Protein 6E5I (pdb70)

Solvent-accessible surface area: 2553 Å² total

B-factor: mean 1.11, std 0.93, range [0.14, 4.57]

Foldseek 3Di:
DVVQVVVCVVAQHWDDPVDTHHHD

Structure (mmCIF, N/CA/C/O backbone):
data_6E5I
#
_entry.id   6E5I
#
loop_
_atom_site.group_PDB
_atom_site.id
_atom_site.type_symbol
_atom_site.label_atom_id
_atom_site.label_alt_id
_atom_site.label_comp_id
_atom_site.label_asym_id
_atom_site.label_entity_id
_atom_site.label_seq_id
_atom_site.pdbx_PDB_ins_code
_atom_site.Cartn_x
_atom_site.Cartn_y
_atom_site.Cartn_z
_atom_site.occupancy
_atom_site.B_iso_or_equiv
_atom_site.auth_seq_id
_atom_site.auth_comp_id
_atom_site.auth_asym_id
_atom_site.auth_atom_id
_atom_site.pdbx_PDB_model_num
ATOM 1 N N . ASN A 1 1 ? -9.527 7.195 -1.131 1.00 2.12 1 ASN A N 1
ATOM 2 C CA . ASN A 1 1 ? -8.790 5.915 -1.214 1.00 1.57 1 ASN A CA 1
ATOM 3 C C . ASN A 1 1 ? -7.338 6.164 -1.600 1.00 1.20 1 ASN A C 1
ATOM 4 O O . ASN A 1 1 ? -6.704 5.335 -2.254 1.00 1.22 1 ASN A O 1
ATOM 17 N N . ASP A 1 2 ? -6.811 7.314 -1.190 1.00 1.04 2 ASP A N 1
ATOM 18 C CA . ASP A 1 2 ? -5.446 7.696 -1.534 1.00 0.84 2 ASP A CA 1
ATOM 19 C C . ASP A 1 2 ? -4.453 7.218 -0.489 1.00 0.67 2 ASP A C 1
ATOM 20 O O . ASP A 1 2 ? -3.247 7.405 -0.647 1.00 0.56 2 ASP A O 1
ATOM 29 N N . LYS A 1 3 ? -4.951 6.596 0.575 1.00 0.72 3 LYS A N 1
ATOM 30 C CA . LYS A 1 3 ? -4.074 6.036 1.597 1.00 0.66 3 LYS A CA 1
ATOM 31 C C . LYS A 1 3 ? -3.172 4.986 0.965 1.00 0.52 3 LYS A C 1
ATOM 32 O O . LYS A 1 3 ? -2.045 4.774 1.400 1.00 0.43 3 LYS A O 1
ATOM 51 N N . CYS A 1 4 ? -3.682 4.351 -0.081 1.00 0.52 4 CYS A N 1
ATOM 52 C CA . CYS A 1 4 ? -2.903 3.417 -0.876 1.00 0.45 4 CYS A CA 1
ATOM 53 C C . CYS A 1 4 ? -1.664 4.105 -1.445 1.00 0.39 4 CYS A C 1
ATOM 54 O O . CYS A 1 4 ? -0.549 3.581 -1.365 1.00 0.35 4 CYS A O 1
ATOM 61 N N . LYS A 1 5 ? -1.866 5.301 -1.990 1.00 0.41 5 LYS A N 1
ATOM 62 C CA . LYS A 1 5 ? -0.777 6.078 -2.557 1.00 0.43 5 LYS A CA 1
ATOM 63 C C . LYS A 1 5 ? 0.166 6.525 -1.454 1.00 0.32 5 LYS A C 1
ATOM 64 O O . LYS A 1 5 ? 1.383 6.487 -1.611 1.00 0.31 5 LYS A O 1
ATOM 83 N N . GLU A 1 6 ? -0.412 6.933 -0.329 1.00 0.29 6 GLU A N 1
ATOM 84 C CA . GLU A 1 6 ? 0.361 7.386 0.819 1.00 0.23 6 GLU A CA 1
ATOM 85 C C . GLU A 1 6 ? 1.287 6.280 1.312 1.00 0.15 6 GLU A C 1
ATOM 86 O O . GLU A 1 6 ? 2.461 6.515 1.596 1.00 0.14 6 GLU A O 1
ATOM 98 N N . LEU A 1 7 ? 0.749 5.072 1.392 1.00 0.15 7 LEU A N 1
ATOM 99 C CA . LEU A 1 7 ? 1.525 3.911 1.798 1.00 0.15 7 LEU A CA 1
ATOM 100 C C . LEU A 1 7 ? 2.603 3.605 0.768 1.00 0.14 7 LEU A C 1
ATOM 101 O O . LEU A 1 7 ? 3.744 3.309 1.121 1.00 0.19 7 LEU A O 1
ATOM 117 N N . LYS A 1 8 ? 2.238 3.690 -0.506 1.00 0.17 8 LYS A N 1
ATOM 118 C CA . LYS A 1 8 ? 3.177 3.425 -1.586 1.00 0.23 8 LYS A CA 1
ATOM 119 C C . LYS A 1 8 ? 4.316 4.443 -1.576 1.00 0.31 8 LYS A C 1
ATOM 120 O O . LYS A 1 8 ? 5.439 4.138 -1.963 1.00 0.45 8 LYS A O 1
ATOM 139 N N . LYS A 1 9 ? 4.020 5.658 -1.138 1.00 0.28 9 LYS A N 1
ATOM 140 C CA . LYS A 1 9 ? 5.043 6.685 -1.007 1.00 0.39 9 LYS A CA 1
ATOM 141 C C . LYS A 1 9 ? 5.912 6.417 0.215 1.00 0.36 9 LYS A C 1
ATOM 142 O O . LYS A 1 9 ? 7.138 6.502 0.149 1.00 0.47 9 LYS A O 1
ATOM 161 N N . ARG A 1 10 ? 5.266 6.075 1.323 1.00 0.28 10 ARG A N 1
ATOM 162 C CA . ARG A 1 10 ? 5.958 5.808 2.577 1.00 0.35 10 ARG A CA 1
ATOM 163 C C . ARG A 1 10 ? 6.896 4.609 2.450 1.00 0.40 10 ARG A C 1
ATOM 164 O O . ARG A 1 10 ? 8.082 4.697 2.773 1.00 0.58 10 ARG A O 1
ATOM 185 N N . TYR A 1 11 ? 6.362 3.498 1.963 1.00 0.28 11 TYR A N 1
ATOM 186 C CA . TYR A 1 11 ? 7.116 2.254 1.892 1.00 0.32 11 TYR A CA 1
ATOM 187 C C . TYR A 1 11 ? 7.940 2.171 0.614 1.00 0.38 11 TYR A C 1
ATOM 188 O O . TYR A 1 11 ? 8.727 1.241 0.429 1.00 0.41 11 TYR A O 1
ATOM 223 N N . CYS A 1 13 ? 9.061 -0.490 -1.849 1.00 0.41 13 CYS A N 1
ATOM 224 C CA . CYS A 1 13 ? 8.470 -1.757 -1.453 1.00 0.39 13 CYS A CA 1
ATOM 225 C C . CYS A 1 13 ? 7.047 -1.851 -1.987 1.00 0.54 13 CYS A C 1
ATOM 226 O O . CYS A 1 13 ? 6.307 -0.865 -1.978 1.00 0.67 13 CYS A O 1
ATOM 233 N N . GLU A 1 14 ? 6.662 -3.034 -2.439 1.00 0.65 14 GLU A N 1
ATOM 234 C CA . GLU A 1 14 ? 5.399 -3.193 -3.148 1.00 0.84 14 GLU A CA 1
ATOM 235 C C . GLU A 1 14 ? 4.230 -3.299 -2.187 1.00 0.61 14 GLU A C 1
ATOM 236 O O . GLU A 1 14 ? 4.021 -4.327 -1.545 1.00 0.62 14 GLU A O 1
ATOM 248 N N . VAL A 1 15 ? 3.474 -2.222 -2.092 1.00 0.53 15 VAL A N 1
ATOM 249 C CA . VAL A 1 15 ? 2.268 -2.206 -1.287 1.00 0.37 15 VAL A CA 1
ATOM 250 C C . VAL A 1 15 ? 1.085 -2.666 -2.126 1.00 0.32 15 VAL A C 1
ATOM 251 O O . VAL A 1 15 ? 0.678 -1.984 -3.070 1.00 0.37 15 VAL A O 1
ATOM 264 N N . ARG A 1 16 ? 0.558 -3.832 -1.798 1.00 0.32 16 ARG A N 1
ATOM 265 C CA . ARG A 1 16 ? -0.590 -4.373 -2.500 1.00 0.33 16 ARG A CA 1
ATOM 266 C C . ARG A 1 16 ? -1.878 -3.902 -1.849 1.00 0.28 16 ARG A C 1
ATOM 267 O O . ARG A 1 16 ? -2.248 -4.363 -0.768 1.00 0.40 16 ARG A O 1
ATOM 288 N N . CYS A 1 17 ? -2.541 -2.973 -2.505 1.00 0.37 17 CYS A N 1
ATOM 289 C CA . CYS A 1 17 ? -3.814 -2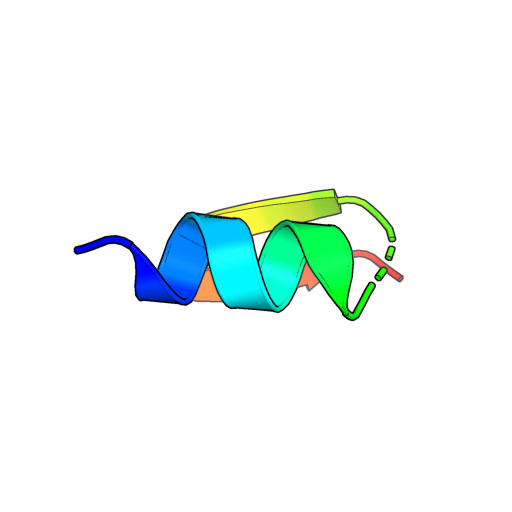.474 -2.03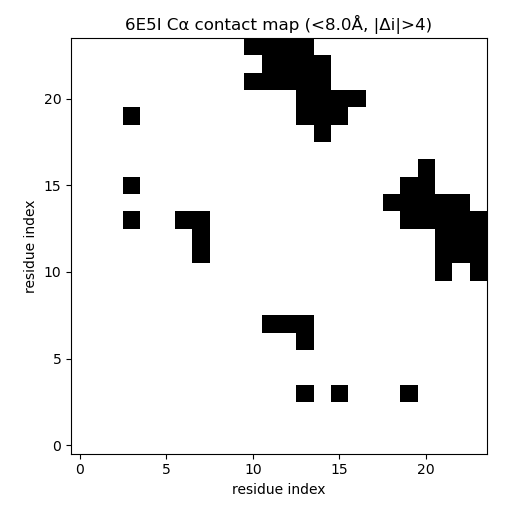8 1.00 0.41 17 CYS A CA 1
ATOM 290 C C . CYS A 1 17 ? -4.934 -3.342 -2.586 1.00 0.44 17 CYS A C 1
ATOM 291 O O . CYS A 1 17 ? -5.407 -3.137 -3.705 1.00 0.57 17 CYS A O 1
ATOM 298 N N . ASP A 1 18 ? -5.334 -4.325 -1.801 1.00 0.40 18 ASP A N 1
ATOM 299 C CA . ASP A 1 18 ? -6.371 -5.259 -2.205 1.00 0.49 18 ASP A CA 1
ATOM 300 C C . ASP A 1 18 ? -7.625 -4.999 -1.382 1.00 0.47 18 ASP A C 1
ATOM 301 O O . ASP A 1 18 ? -7.783 -5.540 -0.285 1.00 0.46 18 ASP A O 1
ATOM 324 N N . PRO A 1 20 ? -9.710 -3.454 1.300 1.00 0.43 20 PRO A N 1
ATOM 325 C CA . PRO A 1 20 ? -9.325 -2.884 2.587 1.00 0.43 20 PRO A CA 1
ATOM 326 C C . PRO A 1 20 ? -8.002 -3.451 3.104 1.00 0.40 20 PRO A C 1
ATOM 327 O O . PRO A 1 20 ? -7.571 -3.138 4.217 1.00 0.44 20 PRO A O 1
ATOM 338 N N . ARG A 1 21 ? -7.365 -4.298 2.302 1.00 0.37 21 ARG A N 1
ATOM 339 C CA . ARG A 1 21 ? -6.107 -4.909 2.694 1.00 0.38 21 ARG A CA 1
ATOM 340 C C . ARG A 1 21 ? -4.939 -4.184 2.053 1.00 0.29 21 ARG A C 1
ATOM 341 O O . ARG A 1 21 ? -5.003 -3.785 0.891 1.00 0.32 21 ARG A O 1
ATOM 362 N N . TYR A 1 22 ? -3.881 -4.010 2.818 1.00 0.26 22 TYR A N 1
ATOM 363 C CA . TYR A 1 22 ? -2.668 -3.392 2.320 1.00 0.28 22 TYR A CA 1
ATOM 364 C C . TYR A 1 22 ? -1.479 -4.266 2.664 1.00 0.33 22 TYR A C 1
ATOM 365 O O . TYR A 1 22 ? -0.877 -4.137 3.733 1.00 0.57 22 TYR A O 1
ATOM 383 N N . GLU A 1 23 ? -1.155 -5.164 1.753 1.00 0.26 23 GLU A N 1
ATOM 384 C CA . GLU A 1 23 ? -0.102 -6.139 1.979 1.00 0.34 23 GLU A CA 1
ATOM 385 C C . GLU A 1 23 ? 1.233 -5.565 1.540 1.00 0.33 23 GLU A C 1
ATOM 386 O O . GLU A 1 23 ? 1.485 -5.390 0.348 1.00 0.57 23 GLU A O 1
ATOM 398 N N . VAL A 1 24 ? 2.079 -5.263 2.502 1.00 0.43 24 VAL A N 1
ATOM 399 C CA . VAL A 1 24 ? 3.333 -4.599 2.218 1.00 0.43 24 VAL A CA 1
ATOM 400 C C . VAL A 1 24 ? 4.447 -5.607 1.978 1.00 0.61 24 VAL A C 1
ATOM 401 O O . VAL A 1 24 ? 4.872 -6.316 2.890 1.00 0.86 24 VAL A O 1
ATOM 414 N N . HIS A 1 25 ? 4.900 -5.673 0.742 1.00 0.59 25 HIS A N 1
ATOM 415 C CA . HIS A 1 25 ? 6.043 -6.492 0.386 1.00 0.85 25 HIS A CA 1
ATOM 416 C C . HIS A 1 25 ? 7.291 -5.627 0.458 1.00 0.90 25 HIS A C 1
ATOM 417 O O . HIS A 1 25 ? 7.621 -4.913 -0.492 1.00 0.93 25 HIS A O 1
ATOM 432 N N . CYS A 1 26 ? 7.961 -5.668 1.595 1.00 1.00 26 CYS A N 1
ATOM 433 C CA . CYS A 1 26 ? 9.109 -4.816 1.831 1.00 1.11 26 CYS A CA 1
ATOM 434 C C . CYS A 1 26 ? 10.240 -5.618 2.456 1.00 1.64 26 CYS A C 1
ATOM 435 O O . CYS A 1 26 ? 10.341 -5.735 3.676 1.00 2.20 26 CYS A O 1
ATOM 445 N N . ASN A 1 1 ? -9.791 7.427 -1.175 1.00 2.12 1 ASN A N 2
ATOM 446 C CA . ASN A 1 1 ? -8.942 6.259 -0.837 1.00 1.57 1 ASN A CA 2
ATOM 447 C C . ASN A 1 1 ? -7.528 6.452 -1.371 1.00 1.20 1 ASN A C 2
ATOM 448 O O . ASN A 1 1 ? -7.124 5.811 -2.344 1.00 1.22 1 ASN A O 2
ATOM 461 N N . ASP A 1 2 ? -6.777 7.346 -0.744 1.00 1.04 2 ASP A N 2
ATOM 462 C CA . ASP A 1 2 ? -5.406 7.629 -1.161 1.00 0.84 2 ASP A CA 2
ATOM 463 C C . ASP A 1 2 ? -4.406 6.760 -0.408 1.00 0.67 2 ASP A C 2
ATOM 464 O O . ASP A 1 2 ? -3.198 6.977 -0.501 1.00 0.56 2 ASP A O 2
ATOM 473 N N . LYS A 1 3 ? -4.912 5.772 0.325 1.00 0.72 3 LYS A N 2
ATOM 474 C CA . LYS A 1 3 ? -4.068 4.948 1.186 1.00 0.66 3 LYS A CA 2
ATOM 475 C C . LYS A 1 3 ? -2.987 4.223 0.397 1.00 0.52 3 LYS A C 2
ATOM 476 O O . LYS A 1 3 ? -1.861 4.100 0.865 1.00 0.43 3 LYS A O 2
ATOM 495 N N . CYS A 1 4 ? -3.319 3.761 -0.799 1.00 0.52 4 CYS A N 2
ATOM 496 C CA . CYS A 1 4 ? -2.354 3.043 -1.621 1.00 0.45 4 CYS A CA 2
ATOM 497 C C . CYS A 1 4 ? -1.182 3.946 -1.959 1.00 0.39 4 CYS A C 2
ATOM 498 O O . CYS A 1 4 ? -0.028 3.521 -1.936 1.00 0.35 4 CYS A O 2
ATOM 505 N N . LYS A 1 5 ? -1.487 5.203 -2.243 1.00 0.41 5 LYS A N 2
ATOM 506 C CA . LYS A 1 5 ? -0.463 6.183 -2.562 1.00 0.43 5 LYS A CA 2
ATOM 507 C C . LYS A 1 5 ? 0.337 6.545 -1.320 1.00 0.32 5 LYS A C 2
ATOM 508 O O . LYS A 1 5 ? 1.562 6.628 -1.367 1.00 0.31 5 LYS A O 2
ATOM 527 N N . GLU A 1 6 ? -0.358 6.735 -0.205 1.00 0.29 6 GLU A N 2
ATOM 528 C CA . GLU A 1 6 ? 0.295 7.106 1.045 1.00 0.23 6 GLU A CA 2
ATOM 529 C C . GLU A 1 6 ? 1.260 6.011 1.489 1.00 0.15 6 GLU A C 2
ATOM 530 O O . GLU A 1 6 ? 2.387 6.289 1.908 1.00 0.14 6 GLU A O 2
ATOM 542 N N . LEU A 1 7 ? 0.813 4.772 1.373 1.00 0.15 7 LEU A N 2
ATOM 543 C CA . LEU A 1 7 ? 1.614 3.620 1.756 1.00 0.15 7 LEU A CA 2
ATOM 544 C C . LEU A 1 7 ? 2.766 3.407 0.783 1.00 0.14 7 LEU A C 2
ATOM 545 O O . LEU A 1 7 ? 3.905 3.187 1.197 1.00 0.19 7 LEU A O 2
ATOM 561 N N . LYS A 1 8 ? 2.474 3.492 -0.511 1.00 0.17 8 LYS A N 2
ATOM 562 C CA . LYS A 1 8 ? 3.489 3.282 -1.538 1.00 0.23 8 LYS A CA 2
ATOM 563 C C . LYS A 1 8 ? 4.562 4.365 -1.464 1.00 0.31 8 LYS A C 2
ATOM 564 O O . LYS A 1 8 ? 5.724 4.128 -1.793 1.00 0.45 8 LYS A O 2
ATOM 583 N N . LYS A 1 9 ? 4.168 5.554 -1.036 1.00 0.28 9 LYS A N 2
ATOM 584 C CA . LYS A 1 9 ? 5.120 6.632 -0.809 1.00 0.39 9 LYS A CA 2
ATOM 585 C C . LYS A 1 9 ? 5.936 6.369 0.448 1.00 0.36 9 LYS A C 2
ATOM 586 O O . LYS A 1 9 ? 7.161 6.494 0.441 1.00 0.47 9 LYS A O 2
ATOM 605 N N . ARG A 1 10 ? 5.248 5.994 1.519 1.00 0.28 10 ARG A N 2
ATOM 606 C CA . ARG A 1 10 ? 5.892 5.736 2.802 1.00 0.35 10 ARG A CA 2
ATOM 607 C C . ARG A 1 10 ? 6.930 4.624 2.696 1.00 0.40 10 ARG A C 2
ATOM 608 O O . ARG A 1 10 ? 8.047 4.756 3.196 1.00 0.58 10 ARG A O 2
ATOM 629 N N . TYR A 1 11 ? 6.564 3.538 2.036 1.00 0.28 11 TYR A N 2
ATOM 630 C CA . TYR A 1 11 ? 7.425 2.364 1.977 1.00 0.32 11 TYR A CA 2
ATOM 631 C C . TYR A 1 11 ? 8.352 2.395 0.770 1.00 0.38 11 TYR A C 2
ATOM 632 O O . TYR A 1 11 ? 9.135 1.470 0.562 1.00 0.41 11 TYR A O 2
ATOM 667 N N . CYS A 1 13 ? 9.491 -0.024 -1.805 1.00 0.41 13 CYS A N 2
ATOM 668 C CA . CYS A 1 13 ? 8.827 -1.300 -1.607 1.00 0.39 13 CYS A CA 2
ATOM 669 C C . CYS A 1 13 ? 7.398 -1.238 -2.132 1.00 0.54 13 CYS A C 2
ATOM 670 O O . CYS A 1 13 ? 6.792 -0.166 -2.184 1.00 0.67 13 CYS A O 2
ATOM 677 N N . GLU A 1 14 ? 6.861 -2.387 -2.510 1.00 0.65 14 GLU A N 2
ATOM 678 C CA . GLU A 1 14 ? 5.587 -2.434 -3.214 1.00 0.84 14 GLU A CA 2
ATOM 679 C C . GLU A 1 14 ? 4.432 -2.718 -2.271 1.00 0.61 14 GLU A C 2
ATOM 680 O O . GLU A 1 14 ? 4.420 -3.722 -1.562 1.00 0.62 14 GLU A O 2
ATOM 692 N N . VAL A 1 15 ? 3.459 -1.828 -2.277 1.00 0.53 15 VAL A N 2
ATOM 693 C CA . VAL A 1 15 ? 2.271 -1.992 -1.465 1.00 0.37 15 VAL A CA 2
ATOM 694 C C . VAL A 1 15 ? 1.106 -2.438 -2.338 1.00 0.32 15 VAL A C 2
ATOM 695 O O . VAL A 1 15 ? 0.799 -1.809 -3.354 1.00 0.37 15 VAL A O 2
ATOM 708 N N . ARG A 1 16 ? 0.477 -3.530 -1.948 1.00 0.32 16 ARG A N 2
ATOM 709 C CA . ARG A 1 16 ? -0.621 -4.094 -2.712 1.00 0.33 16 ARG A CA 2
ATOM 710 C C . ARG A 1 16 ? -1.941 -3.809 -2.016 1.00 0.28 16 ARG A C 2
ATOM 711 O O . ARG A 1 16 ? -2.034 -3.886 -0.792 1.00 0.40 16 ARG A O 2
ATOM 732 N N . CYS A 1 17 ? -2.950 -3.484 -2.796 1.00 0.37 17 CYS A N 2
ATOM 733 C CA . CYS A 1 17 ? -4.232 -3.089 -2.253 1.00 0.41 17 CYS A CA 2
ATOM 734 C C . CYS A 1 17 ? -5.314 -4.076 -2.651 1.00 0.44 17 CYS A C 2
ATOM 735 O O . CYS A 1 17 ? -5.581 -4.275 -3.837 1.00 0.57 17 CYS A O 2
ATOM 742 N N . ASP A 1 18 ? -5.932 -4.692 -1.664 1.00 0.40 18 ASP A N 2
ATOM 743 C CA . ASP A 1 18 ? -7.067 -5.561 -1.905 1.00 0.49 18 ASP A CA 2
ATOM 744 C C . ASP A 1 18 ? -8.241 -5.079 -1.070 1.00 0.47 18 ASP A C 2
ATOM 745 O O . ASP A 1 18 ? -8.426 -5.513 0.068 1.00 0.46 18 ASP A O 2
ATOM 768 N N . PRO A 1 20 ? -10.098 -3.319 1.551 1.00 0.43 20 PRO A N 2
ATOM 769 C CA . PRO A 1 20 ? -9.705 -2.771 2.847 1.00 0.43 20 PRO A CA 2
ATOM 770 C C . PRO A 1 20 ? -8.351 -3.292 3.331 1.00 0.40 20 PRO A C 2
ATOM 771 O O . PRO A 1 20 ? -7.794 -2.780 4.301 1.00 0.44 20 PRO A O 2
ATOM 782 N N . ARG A 1 21 ? -7.823 -4.304 2.654 1.00 0.37 21 ARG A N 2
ATOM 783 C CA . ARG A 1 21 ? -6.558 -4.903 3.060 1.00 0.38 21 ARG A CA 2
ATOM 784 C C . ARG A 1 21 ? -5.409 -4.366 2.230 1.00 0.29 21 ARG A C 2
ATOM 785 O O . ARG A 1 21 ? -5.564 -4.081 1.043 1.00 0.32 21 ARG A O 2
ATOM 806 N N . TYR A 1 22 ? -4.262 -4.227 2.870 1.00 0.26 22 TYR A N 2
ATOM 807 C CA . TYR A 1 22 ? -3.060 -3.760 2.206 1.00 0.28 22 TYR A CA 2
ATOM 808 C C . TYR A 1 22 ? -1.869 -4.624 2.595 1.00 0.33 22 TYR A C 2
ATOM 809 O O . TYR A 1 22 ? -1.688 -4.965 3.766 1.00 0.57 22 TYR A O 2
ATOM 827 N N . GLU A 1 23 ? -1.077 -4.986 1.604 1.00 0.26 23 GLU A N 2
ATOM 828 C CA . GLU A 1 23 ? 0.118 -5.778 1.827 1.00 0.34 23 GLU A CA 2
ATOM 829 C C . GLU A 1 23 ? 1.356 -4.943 1.574 1.00 0.33 23 GLU A C 2
ATOM 830 O O . GLU A 1 23 ? 1.413 -4.180 0.612 1.00 0.57 23 GLU A O 2
ATOM 842 N N . VAL A 1 24 ? 2.349 -5.099 2.421 1.00 0.43 24 VAL A N 2
ATOM 843 C CA . VAL A 1 24 ? 3.598 -4.395 2.249 1.00 0.43 24 VAL A CA 2
ATOM 844 C C . VAL A 1 24 ? 4.695 -5.368 1.850 1.00 0.61 24 VAL A C 2
ATOM 845 O O . VAL A 1 24 ? 5.255 -6.082 2.683 1.00 0.86 24 VAL A O 2
ATOM 858 N N . HIS A 1 25 ? 4.979 -5.404 0.562 1.00 0.59 25 HIS A N 2
ATOM 859 C CA . HIS A 1 25 ? 6.019 -6.260 0.031 1.00 0.85 25 HIS A CA 2
ATOM 860 C C . HIS A 1 25 ? 7.320 -5.482 -0.014 1.00 0.90 25 HIS A C 2
ATOM 861 O O . HIS A 1 25 ? 7.602 -4.760 -0.977 1.00 0.93 25 HIS A O 2
ATOM 876 N N . CYS A 1 26 ? 8.092 -5.609 1.049 1.00 1.00 26 CYS A N 2
ATOM 877 C CA . CYS A 1 26 ? 9.288 -4.815 1.225 1.00 1.11 26 CYS A CA 2
ATOM 878 C C . CYS A 1 26 ? 10.470 -5.707 1.582 1.00 1.64 26 CYS A C 2
ATOM 879 O O . CYS A 1 26 ? 10.785 -5.905 2.757 1.00 2.20 26 CYS A O 2
ATOM 889 N N . ASN A 1 1 ? -6.458 4.372 -5.929 1.00 2.12 1 ASN A N 3
ATOM 890 C CA . ASN A 1 1 ? -6.570 4.886 -4.543 1.00 1.57 1 ASN A CA 3
ATOM 891 C C . ASN A 1 1 ? -5.352 5.723 -4.181 1.00 1.20 1 ASN A C 3
ATOM 892 O O . ASN A 1 1 ? -4.211 5.291 -4.353 1.00 1.22 1 ASN A O 3
ATOM 905 N N . ASP A 1 2 ? -5.601 6.920 -3.669 1.00 1.04 2 ASP A N 3
ATOM 906 C CA . ASP A 1 2 ? -4.528 7.828 -3.278 1.00 0.84 2 ASP A CA 3
ATOM 907 C C . ASP A 1 2 ? -3.841 7.325 -2.013 1.00 0.67 2 ASP A C 3
ATOM 908 O O . ASP A 1 2 ? -2.651 7.567 -1.798 1.00 0.56 2 ASP A O 3
ATOM 917 N N . LYS A 1 3 ? -4.594 6.596 -1.195 1.00 0.72 3 LYS A N 3
ATOM 918 C CA . LYS A 1 3 ? -4.050 5.976 0.007 1.00 0.66 3 LYS A CA 3
ATOM 919 C C . LYS A 1 3 ? -2.971 4.970 -0.360 1.00 0.52 3 LYS A C 3
ATOM 920 O O . LYS A 1 3 ? -1.994 4.797 0.364 1.00 0.43 3 LYS A O 3
ATOM 939 N N . CYS A 1 4 ? -3.150 4.323 -1.504 1.00 0.52 4 CYS A N 3
ATOM 940 C CA . CYS A 1 4 ? -2.166 3.384 -2.010 1.00 0.45 4 CYS A CA 3
ATOM 941 C C . CYS A 1 4 ? -0.869 4.108 -2.337 1.00 0.39 4 CYS A C 3
ATOM 942 O O . CYS A 1 4 ? 0.221 3.566 -2.173 1.00 0.35 4 CYS A O 3
ATOM 949 N N . LYS A 1 5 ? -0.999 5.353 -2.777 1.00 0.41 5 LYS A N 3
ATOM 950 C CA . LYS A 1 5 ? 0.156 6.164 -3.115 1.00 0.43 5 LYS A CA 3
ATOM 951 C C . LYS A 1 5 ? 0.824 6.686 -1.850 1.00 0.32 5 LYS A C 3
ATOM 952 O O . LYS A 1 5 ? 2.045 6.822 -1.800 1.00 0.31 5 LYS A O 3
ATOM 971 N N . GLU A 1 6 ? 0.019 6.973 -0.831 1.00 0.29 6 GLU A N 3
ATOM 972 C CA . GLU A 1 6 ? 0.547 7.397 0.463 1.00 0.23 6 GLU A CA 3
ATOM 973 C C . GLU A 1 6 ? 1.330 6.264 1.113 1.00 0.15 6 GLU A C 3
ATOM 974 O O . GLU A 1 6 ? 2.422 6.468 1.647 1.00 0.14 6 GLU A O 3
ATOM 986 N N . LEU A 1 7 ? 0.761 5.069 1.065 1.00 0.15 7 LEU A N 3
ATOM 987 C CA . LEU A 1 7 ? 1.413 3.888 1.605 1.00 0.15 7 LEU A CA 3
ATOM 988 C C . LEU A 1 7 ? 2.658 3.546 0.798 1.00 0.14 7 LEU A C 3
ATOM 989 O O . LEU A 1 7 ? 3.691 3.181 1.360 1.00 0.19 7 LEU A O 3
ATOM 1005 N N . LYS A 1 8 ? 2.558 3.680 -0.519 1.00 0.17 8 LYS A N 3
ATOM 1006 C CA . LYS A 1 8 ? 3.706 3.495 -1.395 1.00 0.23 8 LYS A CA 3
ATOM 1007 C C . LYS A 1 8 ? 4.802 4.493 -1.038 1.00 0.31 8 LYS A C 3
ATOM 1008 O O . LYS A 1 8 ? 5.978 4.155 -1.027 1.00 0.45 8 LYS A O 3
ATOM 1027 N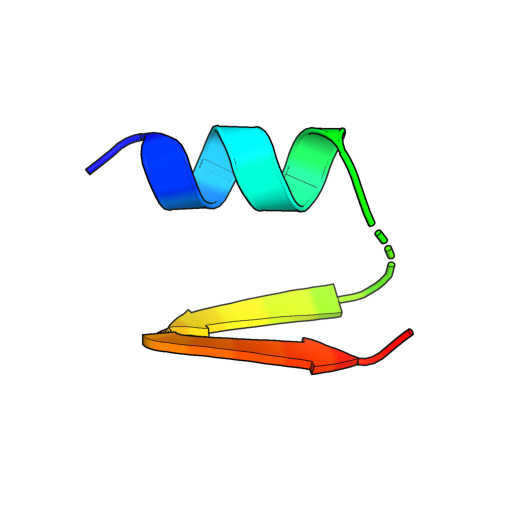 N . LYS A 1 9 ? 4.398 5.721 -0.733 1.00 0.28 9 LYS A N 3
ATOM 1028 C CA . LYS A 1 9 ? 5.329 6.760 -0.310 1.00 0.39 9 LYS A CA 3
ATOM 1029 C C . LYS A 1 9 ? 6.012 6.370 0.998 1.00 0.36 9 LYS A C 3
ATOM 1030 O O . LYS A 1 9 ? 7.227 6.499 1.142 1.00 0.47 9 LYS A O 3
ATOM 1049 N N . ARG A 1 10 ? 5.216 5.883 1.943 1.00 0.28 10 ARG A N 3
ATOM 1050 C CA . ARG A 1 10 ? 5.720 5.486 3.250 1.00 0.35 10 ARG A CA 3
ATOM 1051 C C . ARG A 1 10 ? 6.728 4.348 3.135 1.00 0.40 10 ARG A C 3
ATOM 1052 O O . ARG A 1 10 ? 7.824 4.417 3.691 1.00 0.58 10 ARG A O 3
ATOM 1073 N N . TYR A 1 11 ? 6.361 3.311 2.399 1.00 0.28 11 TYR A N 3
ATOM 1074 C CA . TYR A 1 11 ? 7.174 2.107 2.330 1.00 0.32 11 TYR A CA 3
ATOM 1075 C C . TYR A 1 11 ? 8.215 2.179 1.219 1.00 0.38 11 TYR A C 3
ATOM 1076 O O . TYR A 1 11 ? 8.973 1.228 1.006 1.00 0.41 11 TYR A O 3
ATOM 1111 N N . CYS A 1 13 ? 9.000 -0.070 -1.577 1.00 0.41 13 CYS A N 3
ATOM 1112 C CA . CYS A 1 13 ? 8.156 -1.251 -1.564 1.00 0.39 13 CYS A CA 3
ATOM 1113 C C . CYS A 1 13 ? 6.827 -0.983 -2.254 1.00 0.54 13 CYS A C 3
ATOM 1114 O O . CYS A 1 13 ? 6.307 0.133 -2.230 1.00 0.67 13 CYS A O 3
ATOM 1121 N N . GLU A 1 14 ? 6.292 -2.023 -2.864 1.00 0.65 14 GLU A N 3
ATOM 1122 C CA . GLU A 1 14 ? 5.012 -1.960 -3.533 1.00 0.84 14 GLU A CA 3
ATOM 1123 C C . GLU A 1 14 ? 3.927 -2.490 -2.613 1.00 0.61 14 GLU A C 3
ATOM 1124 O O . GLU A 1 14 ? 3.882 -3.682 -2.320 1.00 0.62 14 GLU A O 3
ATOM 1136 N N . VAL A 1 15 ? 3.068 -1.615 -2.140 1.00 0.53 15 VAL A N 3
ATOM 1137 C CA . VAL A 1 15 ? 1.978 -2.052 -1.296 1.00 0.37 15 VAL A CA 3
ATOM 1138 C C . VAL A 1 15 ? 0.854 -2.610 -2.157 1.00 0.32 15 VAL A C 3
ATOM 1139 O O . VAL A 1 15 ? 0.568 -2.092 -3.239 1.00 0.37 15 VAL A O 3
ATOM 1152 N N . ARG A 1 16 ? 0.259 -3.688 -1.697 1.00 0.32 16 ARG A N 3
ATOM 1153 C CA . ARG A 1 16 ? -0.818 -4.326 -2.424 1.00 0.33 16 ARG A CA 3
ATOM 1154 C C . ARG A 1 16 ? -2.140 -3.935 -1.801 1.00 0.28 16 ARG A C 3
ATOM 1155 O O . ARG A 1 16 ? -2.436 -4.315 -0.667 1.00 0.40 16 ARG A O 3
ATOM 1176 N N . CYS A 1 17 ? -2.915 -3.163 -2.529 1.00 0.37 17 CYS A N 3
ATOM 1177 C CA . CYS A 1 17 ? -4.211 -2.738 -2.053 1.00 0.41 17 CYS A CA 3
ATOM 1178 C C . CYS A 1 17 ? -5.251 -3.777 -2.425 1.00 0.44 17 CYS A C 3
ATOM 1179 O O . CYS A 1 17 ? -5.649 -3.896 -3.585 1.00 0.57 17 CYS A O 3
ATOM 1186 N N . ASP A 1 18 ? -5.652 -4.555 -1.442 1.00 0.40 18 ASP A N 3
ATOM 1187 C CA . ASP A 1 18 ? -6.594 -5.639 -1.649 1.00 0.49 18 ASP A CA 3
ATOM 1188 C C . ASP A 1 18 ? -7.866 -5.369 -0.856 1.00 0.47 18 ASP A C 3
ATOM 1189 O O . ASP A 1 18 ? -8.022 -5.839 0.274 1.00 0.46 18 ASP A O 3
ATOM 1212 N N . PRO A 1 20 ? -10.109 -3.813 1.671 1.00 0.43 20 PRO A N 3
ATOM 1213 C CA . PRO A 1 20 ? -9.803 -3.167 2.943 1.00 0.43 20 PRO A CA 3
ATOM 1214 C C . PRO A 1 20 ? -8.439 -3.581 3.496 1.00 0.40 20 PRO A C 3
ATOM 1215 O O . PRO A 1 20 ? -8.029 -3.124 4.562 1.00 0.44 20 PRO A O 3
ATOM 1226 N N . ARG A 1 21 ? -7.738 -4.441 2.766 1.00 0.37 21 ARG A N 3
ATOM 1227 C CA . ARG A 1 21 ? -6.449 -4.949 3.215 1.00 0.38 21 ARG A CA 3
ATOM 1228 C C . ARG A 1 21 ? -5.314 -4.323 2.421 1.00 0.29 21 ARG A C 3
ATOM 1229 O O . ARG A 1 21 ? -5.483 -3.952 1.261 1.00 0.32 21 ARG A O 3
ATOM 1250 N N . TYR A 1 22 ? -4.166 -4.191 3.062 1.00 0.26 22 TYR A N 3
ATOM 1251 C CA . TYR A 1 22 ? -2.974 -3.670 2.413 1.00 0.28 22 TYR A CA 3
ATOM 1252 C C . TYR A 1 22 ? -1.771 -4.524 2.781 1.00 0.33 22 TYR A C 3
ATOM 1253 O O . TYR A 1 22 ? -1.515 -4.777 3.958 1.00 0.57 22 TYR A O 3
ATOM 1271 N N . GLU A 1 23 ? -1.051 -4.980 1.775 1.00 0.26 23 GLU A N 3
ATOM 1272 C CA . GLU A 1 23 ? 0.126 -5.810 1.994 1.00 0.34 23 GLU A CA 3
ATOM 1273 C C . GLU A 1 23 ? 1.373 -5.062 1.549 1.00 0.33 23 GLU A C 3
ATOM 1274 O O . GLU A 1 23 ? 1.282 -4.089 0.811 1.00 0.57 23 GLU A O 3
ATOM 1286 N N . VAL A 1 24 ? 2.534 -5.504 2.001 1.00 0.43 24 VAL A N 3
ATOM 1287 C CA . VAL A 1 24 ? 3.782 -4.837 1.658 1.00 0.43 24 VAL A CA 3
ATOM 1288 C C . VAL A 1 24 ? 4.690 -5.760 0.853 1.00 0.61 24 VAL A C 3
ATOM 1289 O O . VAL A 1 24 ? 5.284 -6.694 1.389 1.00 0.86 24 VAL A O 3
ATOM 1302 N N . HIS A 1 25 ? 4.783 -5.486 -0.438 1.00 0.59 25 HIS A N 3
ATOM 1303 C CA . HIS A 1 25 ? 5.575 -6.293 -1.355 1.00 0.85 25 HIS A CA 3
ATOM 1304 C C . HIS A 1 25 ? 6.840 -5.536 -1.765 1.00 0.90 25 HIS A C 3
ATOM 1305 O O . HIS A 1 25 ? 6.844 -4.782 -2.739 1.00 0.93 25 HIS A O 3
ATOM 1320 N N . CYS A 1 26 ? 7.904 -5.730 -1.007 1.00 1.00 26 CYS A N 3
ATOM 1321 C CA . CYS A 1 26 ? 9.168 -5.062 -1.275 1.00 1.11 26 CYS A CA 3
ATOM 1322 C C . CYS A 1 26 ? 9.954 -5.815 -2.339 1.00 1.64 26 CYS A C 3
ATOM 1323 O O . CYS A 1 26 ? 10.778 -6.676 -2.030 1.00 2.20 26 CYS A O 3
ATOM 1333 N N . ASN A 1 1 ? -7.802 5.294 -4.307 1.00 2.12 1 ASN A N 4
ATOM 1334 C CA . ASN A 1 1 ? -7.679 5.366 -2.831 1.00 1.57 1 ASN A CA 4
ATOM 1335 C C . ASN A 1 1 ? -6.397 6.081 -2.442 1.00 1.20 1 ASN A C 4
ATOM 1336 O O . ASN A 1 1 ? -5.300 5.587 -2.705 1.00 1.22 1 ASN A O 4
ATOM 1349 N N . ASP A 1 2 ? -6.538 7.238 -1.802 1.00 1.04 2 ASP A N 4
ATOM 1350 C CA . ASP A 1 2 ? -5.384 8.041 -1.399 1.00 0.84 2 ASP A CA 4
ATOM 1351 C C . ASP A 1 2 ? -4.530 7.292 -0.388 1.00 0.67 2 ASP A C 4
ATOM 1352 O O . ASP A 1 2 ? -3.329 7.530 -0.284 1.00 0.56 2 ASP A O 4
ATOM 1361 N N . LYS A 1 3 ? -5.155 6.379 0.345 1.00 0.72 3 LYS A N 4
ATOM 1362 C CA . LYS A 1 3 ? -4.446 5.549 1.304 1.00 0.66 3 LYS A CA 4
ATOM 1363 C C . LYS A 1 3 ? -3.376 4.730 0.595 1.00 0.52 3 LYS A C 4
ATOM 1364 O O . LYS A 1 3 ? -2.270 4.555 1.104 1.00 0.43 3 LYS A O 4
ATOM 1383 N N . CYS A 1 4 ? -3.709 4.260 -0.601 1.00 0.52 4 CYS A N 4
ATOM 1384 C CA . CYS A 1 4 ? -2.779 3.482 -1.406 1.00 0.45 4 CYS A CA 4
ATOM 1385 C C . CYS A 1 4 ? -1.596 4.346 -1.805 1.00 0.39 4 CYS A C 4
ATOM 1386 O O . CYS A 1 4 ? -0.447 3.913 -1.748 1.00 0.35 4 CYS A O 4
ATOM 1393 N N . LYS A 1 5 ? -1.889 5.583 -2.179 1.00 0.41 5 LYS A N 4
ATOM 1394 C CA . LYS A 1 5 ? -0.862 6.536 -2.564 1.00 0.43 5 LYS A CA 4
ATOM 1395 C C . LYS A 1 5 ? 0.075 6.818 -1.394 1.00 0.32 5 LYS A C 4
ATOM 1396 O O . LYS A 1 5 ? 1.297 6.786 -1.544 1.00 0.31 5 LYS A O 4
ATOM 1415 N N . GLU A 1 6 ? -0.506 7.074 -0.229 1.00 0.29 6 GLU A N 4
ATOM 1416 C CA . GLU A 1 6 ? 0.269 7.390 0.961 1.00 0.23 6 GLU A CA 4
ATOM 1417 C C . GLU A 1 6 ? 1.150 6.217 1.363 1.00 0.15 6 GLU A C 4
ATOM 1418 O O . GLU A 1 6 ? 2.328 6.393 1.664 1.00 0.14 6 GLU A O 4
ATOM 1430 N N . LEU A 1 7 ? 0.580 5.020 1.350 1.00 0.15 7 LEU A N 4
ATOM 1431 C CA . LEU A 1 7 ? 1.313 3.820 1.730 1.00 0.15 7 LEU A CA 4
ATOM 1432 C C . LEU A 1 7 ? 2.425 3.511 0.731 1.00 0.14 7 LEU A C 4
ATOM 1433 O O . LEU A 1 7 ? 3.540 3.164 1.119 1.00 0.19 7 LEU A O 4
ATOM 1449 N N . LYS A 1 8 ? 2.123 3.653 -0.553 1.00 0.17 8 LYS A N 4
ATOM 1450 C CA . LYS A 1 8 ? 3.104 3.401 -1.600 1.00 0.23 8 LYS A CA 4
ATOM 1451 C C . LYS A 1 8 ? 4.234 4.426 -1.539 1.00 0.31 8 LYS A C 4
ATOM 1452 O O . LYS A 1 8 ? 5.395 4.107 -1.792 1.00 0.45 8 LYS A O 4
ATOM 1471 N N . LYS A 1 9 ? 3.884 5.653 -1.195 1.00 0.28 9 LYS A N 4
ATOM 1472 C CA . LYS A 1 9 ? 4.860 6.722 -1.044 1.00 0.39 9 LYS A CA 4
ATOM 1473 C C . LYS A 1 9 ? 5.690 6.516 0.223 1.00 0.36 9 LYS A C 4
ATOM 1474 O O . LYS A 1 9 ? 6.881 6.832 0.265 1.00 0.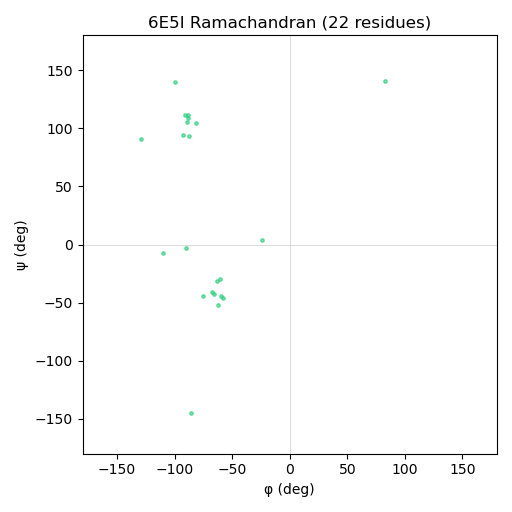47 9 LYS A O 4
ATOM 1493 N N . ARG A 1 10 ? 5.044 5.969 1.241 1.00 0.28 10 ARG A N 4
ATOM 1494 C CA . ARG A 1 10 ? 5.659 5.741 2.541 1.00 0.35 10 ARG A CA 4
ATOM 1495 C C . ARG A 1 10 ? 6.649 4.582 2.499 1.00 0.40 10 ARG A C 4
ATOM 1496 O O . ARG A 1 10 ? 7.792 4.710 2.940 1.00 0.58 10 ARG A O 4
ATOM 1517 N N . TYR A 1 11 ? 6.205 3.455 1.965 1.00 0.28 11 TYR A N 4
ATOM 1518 C CA . TYR A 1 11 ? 7.008 2.242 1.980 1.00 0.32 11 TYR A CA 4
ATOM 1519 C C . TYR A 1 11 ? 7.917 2.142 0.762 1.00 0.38 11 TYR A C 4
ATOM 1520 O O . TYR A 1 11 ? 8.747 1.237 0.671 1.00 0.41 11 TYR A O 4
ATOM 1555 N N . CYS A 1 13 ? 8.831 -0.756 -1.409 1.00 0.41 13 CYS A N 4
ATOM 1556 C CA . CYS A 1 13 ? 8.148 -1.992 -1.061 1.00 0.39 13 CYS A CA 4
ATOM 1557 C C . CYS A 1 13 ? 6.898 -2.170 -1.907 1.00 0.54 13 CYS A C 4
ATOM 1558 O O . CYS A 1 13 ? 6.173 -1.208 -2.171 1.00 0.67 13 CYS A O 4
ATOM 1565 N N . GLU A 1 14 ? 6.650 -3.400 -2.323 1.00 0.65 14 GLU A N 4
ATOM 1566 C CA . GLU A 1 14 ? 5.476 -3.721 -3.111 1.00 0.84 14 GLU A CA 4
ATOM 1567 C C . GLU A 1 14 ? 4.261 -3.846 -2.208 1.00 0.61 14 GLU A C 4
ATOM 1568 O O . GLU A 1 14 ? 3.935 -4.933 -1.732 1.00 0.62 14 GLU A O 4
ATOM 1580 N N . VAL A 1 15 ? 3.619 -2.724 -1.944 1.00 0.53 15 VAL A N 4
ATOM 1581 C CA . VAL A 1 15 ? 2.418 -2.715 -1.135 1.00 0.37 15 VAL A CA 4
ATOM 1582 C C . VAL A 1 15 ? 1.185 -2.907 -2.011 1.00 0.32 15 VAL A C 4
ATOM 1583 O O . VAL A 1 15 ? 0.839 -2.056 -2.833 1.00 0.37 15 VAL A O 4
ATOM 1596 N N . ARG A 1 16 ? 0.548 -4.054 -1.843 1.00 0.32 16 ARG A N 4
ATOM 1597 C CA . ARG A 1 16 ? -0.644 -4.389 -2.600 1.00 0.33 16 ARG A CA 4
ATOM 1598 C C . ARG A 1 16 ? -1.851 -3.695 -2.012 1.00 0.28 16 ARG A C 4
ATOM 1599 O O . ARG A 1 16 ? -2.183 -3.893 -0.846 1.00 0.40 16 ARG A O 4
ATOM 1620 N N . CYS A 1 17 ? -2.496 -2.888 -2.823 1.00 0.37 17 CYS A N 4
ATOM 1621 C CA . CYS A 1 17 ? -3.690 -2.186 -2.412 1.00 0.41 17 CYS A CA 4
ATOM 1622 C C . CYS A 1 17 ? -4.917 -2.963 -2.856 1.00 0.44 17 CYS A C 4
ATOM 1623 O O . CYS A 1 17 ? -5.440 -2.748 -3.950 1.00 0.57 17 CYS A O 4
ATOM 1630 N N . ASP A 1 18 ? -5.354 -3.884 -2.013 1.00 0.40 18 ASP A N 4
ATOM 1631 C CA . ASP A 1 18 ? -6.488 -4.738 -2.327 1.00 0.49 18 ASP A CA 4
ATOM 1632 C C . ASP A 1 18 ? -7.608 -4.515 -1.323 1.00 0.47 18 ASP A C 4
ATOM 1633 O O . ASP A 1 18 ? -7.725 -5.245 -0.331 1.00 0.46 18 ASP A O 4
ATOM 1656 N N . PRO A 1 20 ? -9.503 -3.555 1.727 1.00 0.43 20 PRO A N 4
ATOM 1657 C CA . PRO A 1 20 ? -9.103 -3.347 3.117 1.00 0.43 20 PRO A CA 4
ATOM 1658 C C . PRO A 1 20 ? -7.701 -3.875 3.411 1.00 0.40 20 PRO A C 4
ATOM 1659 O O . PRO A 1 20 ? -7.134 -3.596 4.470 1.00 0.44 20 PRO A O 4
ATOM 1670 N N . ARG A 1 21 ? -7.136 -4.634 2.478 1.00 0.37 21 ARG A N 4
ATOM 1671 C CA . ARG A 1 21 ? -5.822 -5.220 2.687 1.00 0.38 21 ARG A CA 4
ATOM 1672 C C . ARG A 1 21 ? -4.755 -4.476 1.910 1.00 0.29 21 ARG A C 4
ATOM 1673 O O . ARG A 1 21 ? -4.834 -4.338 0.692 1.00 0.32 21 ARG A O 4
ATOM 1694 N N . TYR A 1 22 ? -3.761 -3.998 2.629 1.00 0.26 22 TYR A N 4
ATOM 1695 C CA . TYR A 1 22 ? -2.604 -3.384 2.018 1.00 0.28 22 TYR A CA 4
ATOM 1696 C C . TYR A 1 22 ? -1.368 -4.179 2.393 1.00 0.33 22 TYR A C 4
ATOM 1697 O O . TYR A 1 22 ? -0.809 -4.017 3.477 1.00 0.57 22 TYR A O 4
ATOM 1715 N N . GLU A 1 23 ? -0.961 -5.052 1.491 1.00 0.26 23 GLU A N 4
ATOM 1716 C CA . GLU A 1 23 ? 0.101 -6.005 1.772 1.00 0.34 23 GLU A CA 4
ATOM 1717 C C . GLU A 1 23 ? 1.455 -5.427 1.408 1.00 0.33 23 GLU A C 4
ATOM 1718 O O . GLU A 1 23 ? 1.834 -5.402 0.240 1.00 0.57 23 GLU A O 4
ATOM 1730 N N . VAL A 1 24 ? 2.178 -4.973 2.410 1.00 0.43 24 VAL A N 4
ATOM 1731 C CA . VAL A 1 24 ? 3.490 -4.389 2.199 1.00 0.43 24 VAL A CA 4
ATOM 1732 C C . VAL A 1 24 ? 4.538 -5.480 2.038 1.00 0.61 24 VAL A C 4
ATOM 1733 O O . VAL A 1 24 ? 4.917 -6.144 3.002 1.00 0.86 24 VAL A O 4
ATOM 1746 N N . HIS A 1 25 ? 4.982 -5.681 0.810 1.00 0.59 25 HIS A N 4
ATOM 1747 C CA . HIS A 1 25 ? 5.988 -6.687 0.518 1.00 0.85 25 HIS A CA 4
ATOM 1748 C C . HIS A 1 25 ? 7.310 -6.038 0.131 1.00 0.90 25 HIS A C 4
ATOM 1749 O O . HIS A 1 25 ? 7.532 -5.694 -1.028 1.00 0.93 25 HIS A O 4
ATOM 1764 N N . CYS A 1 26 ? 8.172 -5.854 1.114 1.00 1.00 26 CYS A N 4
ATOM 1765 C CA . CYS A 1 26 ? 9.487 -5.277 0.885 1.00 1.11 26 CYS A CA 4
ATOM 1766 C C . CYS A 1 26 ? 10.457 -6.346 0.395 1.00 1.64 26 CYS A C 4
ATOM 1767 O O . CYS A 1 26 ? 11.142 -6.993 1.189 1.00 2.20 26 CYS A O 4
ATOM 1777 N N . ASN A 1 1 ? -8.876 5.912 -2.770 1.00 2.12 1 ASN A N 5
ATOM 1778 C CA . ASN A 1 1 ? -7.681 5.042 -2.695 1.00 1.57 1 ASN A CA 5
ATOM 1779 C C . ASN A 1 1 ? -6.417 5.865 -2.450 1.00 1.20 1 ASN A C 5
ATOM 1780 O O . ASN A 1 1 ? -5.322 5.483 -2.871 1.00 1.22 1 ASN A O 5
ATOM 1793 N N . ASP A 1 2 ? -6.566 6.991 -1.757 1.00 1.04 2 ASP A N 5
ATOM 1794 C CA . ASP A 1 2 ? -5.441 7.882 -1.483 1.00 0.84 2 ASP A CA 5
ATOM 1795 C C . ASP A 1 2 ? -4.493 7.275 -0.454 1.00 0.67 2 ASP A C 5
ATOM 1796 O O . ASP A 1 2 ? -3.288 7.531 -0.482 1.00 0.56 2 ASP A O 5
ATOM 1805 N N . LYS A 1 3 ? -5.031 6.455 0.443 1.00 0.72 3 LYS A N 5
ATOM 1806 C CA . LYS A 1 3 ? -4.213 5.818 1.463 1.00 0.66 3 LYS A CA 5
ATOM 1807 C C . LYS A 1 3 ? -3.224 4.856 0.822 1.00 0.52 3 LYS A C 5
ATOM 1808 O O . LYS A 1 3 ? -2.091 4.726 1.273 1.00 0.43 3 LYS A O 5
ATOM 1827 N N . CYS A 1 4 ? -3.657 4.206 -0.249 1.00 0.52 4 CYS A N 5
ATOM 1828 C CA . CYS A 1 4 ? -2.793 3.313 -1.005 1.00 0.45 4 CYS A CA 5
ATOM 1829 C C . CYS A 1 4 ? -1.609 4.090 -1.563 1.00 0.39 4 CYS A C 5
ATOM 1830 O O . CYS A 1 4 ? -0.471 3.619 -1.546 1.00 0.35 4 CYS A O 5
ATOM 1837 N N . LYS A 1 5 ? -1.887 5.305 -2.016 1.00 0.41 5 LYS A N 5
ATOM 1838 C CA . LYS A 1 5 ? -0.863 6.182 -2.554 1.00 0.43 5 LYS A CA 5
ATOM 1839 C C . LYS A 1 5 ? 0.100 6.622 -1.456 1.00 0.32 5 LYS A C 5
ATOM 1840 O O . LYS A 1 5 ? 1.310 6.675 -1.666 1.00 0.31 5 LYS A O 5
ATOM 1859 N N . GLU A 1 6 ? -0.442 6.924 -0.280 1.00 0.29 6 GLU A N 5
ATOM 1860 C CA . GLU A 1 6 ? 0.383 7.362 0.841 1.00 0.23 6 GLU A CA 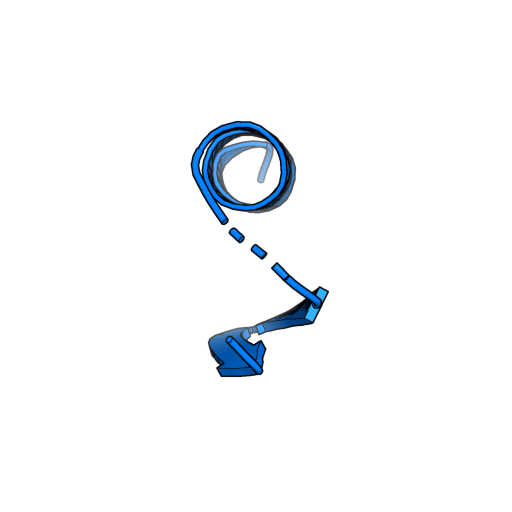5
ATOM 1861 C C . GLU A 1 6 ? 1.230 6.214 1.375 1.00 0.15 6 GLU A C 5
ATOM 1862 O O . GLU A 1 6 ? 2.361 6.419 1.813 1.00 0.14 6 GLU A O 5
ATOM 1874 N N . LEU A 1 7 ? 0.679 5.012 1.345 1.00 0.15 7 LEU A N 5
ATOM 1875 C CA . LEU A 1 7 ? 1.417 3.825 1.751 1.00 0.15 7 LEU A CA 5
ATOM 1876 C C . LEU A 1 7 ? 2.531 3.533 0.758 1.00 0.14 7 LEU A C 5
ATOM 1877 O O . LEU A 1 7 ? 3.658 3.221 1.143 1.00 0.19 7 LEU A O 5
ATOM 1893 N N . LYS A 1 8 ? 2.206 3.650 -0.522 1.00 0.17 8 LYS A N 5
ATOM 1894 C CA . LYS A 1 8 ? 3.174 3.445 -1.586 1.00 0.23 8 LYS A CA 5
ATOM 1895 C C . LYS A 1 8 ? 4.291 4.481 -1.486 1.00 0.31 8 LYS A C 5
ATOM 1896 O O . LYS A 1 8 ? 5.466 4.166 -1.671 1.00 0.45 8 LYS A O 5
ATOM 1915 N N . LYS A 1 9 ? 3.921 5.716 -1.183 1.00 0.28 9 LYS A N 5
ATOM 1916 C CA . LYS A 1 9 ? 4.892 6.785 -1.008 1.00 0.39 9 LYS A CA 5
ATOM 1917 C C . LYS A 1 9 ? 5.771 6.519 0.212 1.00 0.36 9 LYS A C 5
ATOM 1918 O O . LYS A 1 9 ? 6.994 6.660 0.154 1.00 0.47 9 LYS A O 5
ATOM 1937 N N . ARG A 1 10 ? 5.135 6.119 1.305 1.00 0.28 10 ARG A N 5
ATOM 1938 C CA . ARG A 1 10 ? 5.827 5.875 2.565 1.00 0.35 10 ARG A CA 5
ATOM 1939 C C . ARG A 1 10 ? 6.795 4.701 2.462 1.00 0.40 10 ARG A C 5
ATOM 1940 O O . ARG A 1 10 ? 7.970 4.819 2.808 1.00 0.58 10 ARG A O 5
ATOM 1961 N N . TYR A 1 11 ? 6.302 3.573 1.976 1.00 0.28 11 TYR A N 5
ATOM 1962 C CA . TYR A 1 11 ? 7.087 2.348 1.960 1.00 0.32 11 TYR A CA 5
ATOM 1963 C C . TYR A 1 11 ? 7.945 2.229 0.709 1.00 0.38 11 TYR A C 5
ATOM 1964 O O . TYR A 1 11 ? 8.752 1.304 0.590 1.00 0.41 11 TYR A O 5
ATOM 1999 N N . CYS A 1 13 ? 8.899 -0.609 -1.560 1.00 0.41 13 CYS A N 5
ATOM 2000 C CA . CYS A 1 13 ? 8.240 -1.856 -1.206 1.00 0.39 13 CYS A CA 5
ATOM 2001 C C . CYS A 1 13 ? 6.967 -2.021 -2.020 1.00 0.54 13 CYS A C 5
ATOM 2002 O O . CYS A 1 13 ? 6.331 -1.036 -2.399 1.00 0.67 13 CYS A O 5
ATOM 2009 N N . GLU A 1 14 ? 6.600 -3.263 -2.280 1.00 0.65 14 GLU A N 5
ATOM 2010 C CA . GLU A 1 14 ? 5.421 -3.560 -3.068 1.00 0.84 14 GLU A CA 5
ATOM 2011 C C . GLU A 1 14 ? 4.188 -3.495 -2.189 1.00 0.61 14 GLU A C 5
ATOM 2012 O O . GLU A 1 14 ? 3.858 -4.461 -1.503 1.00 0.62 14 GLU A O 5
ATOM 2024 N N . VAL A 1 15 ? 3.527 -2.355 -2.194 1.00 0.53 15 VAL A N 5
ATOM 2025 C CA . VAL A 1 15 ? 2.304 -2.198 -1.435 1.00 0.37 15 VAL A CA 5
ATOM 2026 C C . VAL A 1 15 ? 1.126 -2.668 -2.270 1.00 0.32 15 VAL A C 5
ATOM 2027 O O . VAL A 1 15 ? 0.633 -1.948 -3.137 1.00 0.37 15 VAL A O 5
ATOM 2040 N N . ARG A 1 16 ? 0.701 -3.892 -2.020 1.00 0.32 16 ARG A N 5
ATOM 2041 C CA . ARG A 1 16 ? -0.401 -4.476 -2.756 1.00 0.33 16 ARG A CA 5
ATOM 2042 C C . ARG A 1 16 ? -1.710 -4.087 -2.098 1.00 0.28 16 ARG A C 5
ATOM 2043 O O . ARG A 1 16 ? -2.027 -4.551 -1.000 1.00 0.40 16 ARG A O 5
ATOM 2064 N N . CYS A 1 17 ? -2.446 -3.216 -2.758 1.00 0.37 17 CYS A N 5
ATOM 2065 C CA . CYS A 1 17 ? -3.686 -2.697 -2.219 1.00 0.41 17 CYS A CA 5
ATOM 2066 C C . CYS A 1 17 ? -4.873 -3.484 -2.749 1.00 0.44 17 CYS A C 5
ATOM 2067 O O . CYS A 1 17 ? -5.221 -3.389 -3.928 1.00 0.57 17 CYS A O 5
ATOM 2074 N N . ASP A 1 18 ? -5.485 -4.265 -1.880 1.00 0.40 18 ASP A N 5
ATOM 2075 C CA . ASP A 1 18 ? -6.675 -5.017 -2.238 1.00 0.49 18 ASP A CA 5
ATOM 2076 C C . ASP A 1 18 ? -7.825 -4.606 -1.331 1.00 0.47 18 ASP A C 5
ATOM 2077 O O . ASP A 1 18 ? -8.077 -5.238 -0.300 1.00 0.46 18 ASP A O 5
ATOM 2100 N N . PRO A 1 20 ? -9.696 -3.183 1.542 1.00 0.43 20 PRO A N 5
ATOM 2101 C CA . PRO A 1 20 ? -9.314 -2.908 2.924 1.00 0.43 20 PRO A CA 5
ATOM 2102 C C . PRO A 1 20 ? -8.008 -3.594 3.323 1.00 0.40 20 PRO A C 5
ATOM 2103 O O . PRO A 1 20 ? -7.517 -3.409 4.440 1.00 0.44 20 PRO A O 5
ATOM 2114 N N . ARG A 1 21 ? -7.450 -4.387 2.417 1.00 0.37 21 ARG A N 5
ATOM 2115 C CA . ARG A 1 21 ? -6.229 -5.121 2.706 1.00 0.38 21 ARG A CA 5
ATOM 2116 C C . ARG A 1 21 ? -5.035 -4.471 2.027 1.00 0.29 21 ARG A C 5
ATOM 2117 O O . ARG A 1 21 ? -5.108 -4.079 0.865 1.00 0.32 21 ARG A O 5
ATOM 2138 N N . TYR A 1 22 ? -3.944 -4.353 2.760 1.00 0.26 22 TYR A N 5
ATOM 2139 C CA . TYR A 1 22 ? -2.724 -3.769 2.230 1.00 0.28 22 TYR A CA 5
ATOM 2140 C C . TYR A 1 22 ? -1.533 -4.639 2.592 1.00 0.33 22 TYR A C 5
ATOM 2141 O O . TYR A 1 22 ? -1.204 -4.803 3.769 1.00 0.57 22 TYR A O 5
ATOM 2159 N N . GLU A 1 23 ? -0.899 -5.205 1.582 1.00 0.26 23 GLU A N 5
ATOM 2160 C CA . GLU A 1 23 ? 0.248 -6.072 1.793 1.00 0.34 23 GLU A CA 5
ATOM 2161 C C . GLU A 1 23 ? 1.531 -5.350 1.427 1.00 0.33 23 GLU A C 5
ATOM 2162 O O . GLU A 1 23 ? 1.811 -5.125 0.251 1.00 0.57 23 GLU A O 5
ATOM 2174 N N . VAL A 1 24 ? 2.299 -4.977 2.432 1.00 0.43 24 VAL A N 5
ATOM 2175 C CA . VAL A 1 24 ? 3.566 -4.309 2.207 1.00 0.43 24 VAL A CA 5
ATOM 2176 C C . VAL A 1 24 ? 4.679 -5.338 2.062 1.00 0.61 24 VAL A C 5
ATOM 2177 O O . VAL A 1 24 ? 5.259 -5.797 3.049 1.00 0.86 24 VAL A O 5
ATOM 2190 N N . HIS A 1 25 ? 4.957 -5.708 0.826 1.00 0.59 25 HIS A N 5
ATOM 2191 C CA . HIS A 1 25 ? 5.971 -6.710 0.539 1.00 0.85 25 HIS A CA 5
ATOM 2192 C C . HIS A 1 25 ? 7.262 -6.047 0.078 1.00 0.90 25 HIS A C 5
ATOM 2193 O O . HIS A 1 25 ? 7.407 -5.685 -1.089 1.00 0.93 25 HIS A O 5
ATOM 2208 N N . CYS A 1 26 ? 8.191 -5.877 1.000 1.00 1.00 26 CYS A N 5
ATOM 2209 C CA . CYS A 1 26 ? 9.485 -5.302 0.678 1.00 1.11 26 CYS A CA 5
ATOM 2210 C C . CYS A 1 26 ? 10.407 -6.375 0.113 1.00 1.64 26 CYS A C 5
ATOM 2211 O O . CYS A 1 26 ? 11.179 -7.001 0.838 1.00 2.20 26 CYS A O 5
ATOM 2221 N N . ASN A 1 1 ? -8.848 5.564 -4.244 1.00 2.12 1 ASN A N 6
ATOM 2222 C CA . ASN A 1 1 ? -8.267 6.456 -3.216 1.00 1.57 1 ASN A CA 6
ATOM 2223 C C . ASN A 1 1 ? -6.751 6.459 -3.314 1.00 1.20 1 ASN A C 6
ATOM 2224 O O . ASN A 1 1 ? -6.147 5.486 -3.763 1.00 1.22 1 ASN A O 6
ATOM 2237 N N . ASP A 1 2 ? -6.135 7.552 -2.883 1.00 1.04 2 ASP A N 6
ATOM 2238 C CA . ASP A 1 2 ? -4.688 7.707 -2.979 1.00 0.84 2 ASP A CA 6
ATOM 2239 C C . ASP A 1 2 ? -3.983 7.123 -1.753 1.00 0.67 2 ASP A C 6
ATOM 2240 O O . ASP A 1 2 ? -2.797 7.370 -1.528 1.00 0.56 2 ASP A O 6
ATOM 2249 N N . LYS A 1 3 ? -4.715 6.321 -0.981 1.00 0.72 3 LYS A N 6
ATOM 2250 C CA . LYS A 1 3 ? -4.160 5.662 0.199 1.00 0.66 3 LYS A CA 6
ATOM 2251 C C . LYS A 1 3 ? -3.010 4.746 -0.195 1.00 0.52 3 LYS A C 6
ATOM 2252 O O . LYS A 1 3 ? -1.990 4.679 0.489 1.00 0.43 3 LYS A O 6
ATOM 2271 N N . CYS A 1 4 ? -3.182 4.058 -1.316 1.00 0.52 4 CYS A N 6
ATOM 2272 C CA . CYS A 1 4 ? -2.163 3.153 -1.827 1.00 0.45 4 CYS A CA 6
ATOM 2273 C C . CYS A 1 4 ? -0.894 3.915 -2.175 1.00 0.39 4 CYS A C 6
ATOM 2274 O O . CYS A 1 4 ? 0.209 3.419 -1.975 1.00 0.35 4 CYS A O 6
ATOM 2281 N N . LYS A 1 5 ? -1.061 5.133 -2.676 1.00 0.41 5 LYS A N 6
ATOM 2282 C CA . LYS A 1 5 ? 0.069 5.966 -3.060 1.00 0.43 5 LYS A CA 6
ATOM 2283 C C . LYS A 1 5 ? 0.767 6.527 -1.829 1.00 0.32 5 LYS A C 6
ATOM 2284 O O . LYS A 1 5 ? 1.993 6.628 -1.798 1.00 0.31 5 LYS A O 6
ATOM 2303 N N . GLU A 1 6 ? -0.014 6.877 -0.813 1.00 0.29 6 GLU A N 6
ATOM 2304 C CA . GLU A 1 6 ? 0.549 7.362 0.442 1.00 0.23 6 GLU A CA 6
ATOM 2305 C C . GLU A 1 6 ? 1.343 6.258 1.127 1.00 0.15 6 GLU A C 6
ATOM 2306 O O . GLU A 1 6 ? 2.458 6.478 1.601 1.00 0.14 6 GLU A O 6
ATOM 2318 N N . LEU A 1 7 ? 0.766 5.063 1.157 1.00 0.15 7 LEU A N 6
ATOM 2319 C CA . LEU A 1 7 ? 1.435 3.905 1.728 1.00 0.15 7 LEU A CA 6
ATOM 2320 C C . LEU A 1 7 ? 2.653 3.524 0.896 1.00 0.14 7 LEU A C 6
ATOM 2321 O O . LEU A 1 7 ? 3.698 3.173 1.441 1.00 0.19 7 LEU A O 6
ATOM 2337 N N . LYS A 1 8 ? 2.515 3.608 -0.422 1.00 0.17 8 LYS A N 6
ATOM 2338 C CA . LYS A 1 8 ? 3.610 3.312 -1.335 1.00 0.23 8 LYS A CA 6
ATOM 2339 C C . LYS A 1 8 ? 4.782 4.245 -1.074 1.00 0.31 8 LYS A C 6
ATOM 2340 O O . LYS A 1 8 ? 5.922 3.809 -0.976 1.00 0.45 8 LYS A O 6
ATOM 2359 N N . LYS A 1 9 ? 4.487 5.531 -0.950 1.00 0.28 9 LYS A N 6
ATOM 2360 C CA . LYS A 1 9 ? 5.509 6.524 -0.660 1.00 0.39 9 LYS A CA 6
ATOM 2361 C C . LYS A 1 9 ? 6.123 6.273 0.713 1.00 0.36 9 LYS A C 6
ATOM 2362 O O . LYS A 1 9 ? 7.339 6.344 0.885 1.00 0.47 9 LYS A O 6
ATOM 2381 N N . ARG A 1 10 ? 5.268 5.964 1.679 1.00 0.28 10 ARG A N 6
ATOM 2382 C CA . ARG A 1 10 ? 5.697 5.712 3.046 1.00 0.35 10 ARG A CA 6
ATOM 2383 C C . ARG A 1 10 ? 6.644 4.519 3.115 1.00 0.40 10 ARG A C 6
ATOM 2384 O O . ARG A 1 10 ? 7.684 4.578 3.767 1.00 0.58 10 ARG A O 6
ATOM 2405 N N . TYR A 1 11 ? 6.291 3.445 2.427 1.00 0.28 11 TYR A N 6
ATOM 2406 C CA . TYR A 1 11 ? 7.092 2.231 2.453 1.00 0.32 11 TYR A CA 6
ATOM 2407 C C . TYR A 1 11 ? 8.179 2.250 1.385 1.00 0.38 11 TYR A C 6
ATOM 2408 O O . TYR A 1 11 ? 8.959 1.302 1.259 1.00 0.41 11 TYR A O 6
ATOM 2443 N N . CYS A 1 13 ? 9.078 -0.176 -1.220 1.00 0.41 13 CYS A N 6
ATOM 2444 C CA . CYS A 1 13 ? 8.216 -1.345 -1.200 1.00 0.39 13 CYS A CA 6
ATOM 2445 C C . CYS A 1 13 ? 6.887 -1.034 -1.867 1.00 0.54 13 CYS A C 6
ATOM 2446 O O . CYS A 1 13 ? 6.327 0.048 -1.684 1.00 0.67 13 CYS A O 6
ATOM 2453 N N . GLU A 1 14 ? 6.389 -1.989 -2.628 1.00 0.65 14 GLU A N 6
ATOM 2454 C CA . GLU A 1 14 ? 5.137 -1.829 -3.342 1.00 0.84 14 GLU A CA 6
ATOM 2455 C C . GLU A 1 14 ? 3.982 -2.290 -2.469 1.00 0.61 14 GLU A C 6
ATOM 2456 O O . GLU A 1 14 ? 4.018 -3.385 -1.909 1.00 0.62 14 GLU A O 6
ATOM 2468 N N . VAL A 1 15 ? 2.967 -1.459 -2.344 1.00 0.53 15 VAL A N 6
ATOM 2469 C CA . VAL A 1 15 ? 1.834 -1.780 -1.498 1.00 0.37 15 VAL A CA 6
ATOM 2470 C C . VAL A 1 15 ? 0.675 -2.296 -2.336 1.00 0.32 15 VAL A C 6
ATOM 2471 O O . VAL A 1 15 ? 0.148 -1.588 -3.196 1.00 0.37 15 VAL A O 6
ATOM 2484 N N . ARG A 1 16 ? 0.299 -3.537 -2.092 1.00 0.32 16 ARG A N 6
ATOM 2485 C CA . ARG A 1 16 ? -0.777 -4.175 -2.827 1.00 0.33 16 ARG A CA 6
ATOM 2486 C C . ARG A 1 16 ? -2.091 -3.995 -2.085 1.00 0.28 16 ARG A C 6
ATOM 2487 O O . ARG A 1 16 ? -2.288 -4.552 -1.005 1.00 0.40 16 ARG A O 6
ATOM 2508 N N . CYS A 1 17 ? -2.976 -3.207 -2.662 1.00 0.37 17 CYS A N 6
ATOM 2509 C CA . CYS A 1 17 ? -4.257 -2.924 -2.045 1.00 0.41 17 CYS A CA 6
ATOM 2510 C C . CYS A 1 17 ? -5.310 -3.921 -2.503 1.00 0.44 17 CYS A C 6
ATOM 2511 O O . CYS A 1 17 ? -5.621 -4.017 -3.693 1.00 0.57 17 CYS A O 6
ATOM 2518 N N . ASP A 1 18 ? -5.847 -4.663 -1.553 1.00 0.40 18 ASP A N 6
ATOM 2519 C CA . ASP A 1 18 ? -6.927 -5.596 -1.820 1.00 0.49 18 ASP A CA 6
ATOM 2520 C C . ASP A 1 18 ? -8.085 -5.282 -0.890 1.00 0.47 18 ASP A C 6
ATOM 2521 O O . ASP A 1 18 ? -8.157 -5.799 0.226 1.00 0.46 18 ASP A O 6
ATOM 2544 N N . PRO A 1 20 ? -9.917 -3.643 1.944 1.00 0.43 20 PRO A N 6
ATOM 2545 C CA . PRO A 1 20 ? -9.423 -3.064 3.192 1.00 0.43 20 PRO A CA 6
ATOM 2546 C C . PRO A 1 20 ? -8.037 -3.587 3.570 1.00 0.40 20 PRO A C 6
ATOM 2547 O O . PRO A 1 20 ? -7.461 -3.176 4.577 1.00 0.44 20 PRO A O 6
ATOM 2558 N N . ARG A 1 21 ? -7.502 -4.493 2.761 1.00 0.37 21 ARG A N 6
ATOM 2559 C CA . ARG A 1 21 ? -6.209 -5.091 3.048 1.00 0.38 21 ARG A CA 6
ATOM 2560 C C . ARG A 1 21 ? -5.108 -4.380 2.278 1.00 0.29 21 ARG A C 6
ATOM 2561 O O . ARG A 1 21 ? -5.294 -3.990 1.126 1.00 0.32 21 ARG A O 6
ATOM 2582 N N . TYR A 1 22 ? -3.966 -4.211 2.921 1.00 0.26 22 TYR A N 6
ATOM 2583 C CA . TYR A 1 22 ? -2.809 -3.605 2.283 1.00 0.28 22 TYR A CA 6
ATOM 2584 C C . TYR A 1 22 ? -1.577 -4.454 2.538 1.00 0.33 22 TYR A C 6
ATOM 2585 O O . TYR A 1 22 ? -1.055 -4.493 3.653 1.00 0.57 22 TYR A O 6
ATOM 2603 N N . GLU A 1 23 ? -1.118 -5.135 1.506 1.00 0.26 23 GLU A N 6
ATOM 2604 C CA . GLU A 1 23 ? 0.023 -6.022 1.627 1.00 0.34 23 GLU A CA 6
ATOM 2605 C C . GLU A 1 23 ? 1.282 -5.345 1.123 1.00 0.33 23 GLU A C 6
ATOM 2606 O O . GLU A 1 23 ? 1.415 -5.066 -0.065 1.00 0.57 23 GLU A O 6
ATOM 2618 N N . VAL A 1 24 ? 2.203 -5.081 2.027 1.00 0.43 24 VAL A N 6
ATOM 2619 C CA . VAL A 1 24 ? 3.446 -4.435 1.657 1.00 0.43 24 VAL A CA 6
ATOM 2620 C C . VAL A 1 24 ? 4.448 -5.467 1.143 1.00 0.61 24 VAL A C 6
ATOM 2621 O O . VAL A 1 24 ? 4.757 -6.455 1.816 1.00 0.86 24 VAL A O 6
ATOM 2634 N N . HIS A 1 25 ? 4.916 -5.260 -0.071 1.00 0.59 25 HIS A N 6
ATOM 2635 C CA . HIS A 1 25 ? 5.844 -6.184 -0.695 1.00 0.85 25 HIS A CA 6
ATOM 2636 C C . HIS A 1 25 ? 7.107 -5.457 -1.133 1.00 0.90 25 HIS A C 6
ATOM 2637 O O . HIS A 1 25 ? 7.087 -4.655 -2.065 1.00 0.93 25 HIS A O 6
ATOM 2652 N N . CYS A 1 26 ? 8.202 -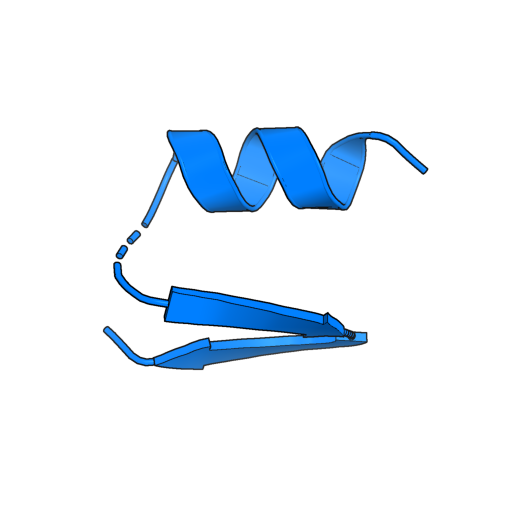5.745 -0.458 1.00 1.00 26 CYS A N 6
ATOM 2653 C CA . CYS A 1 26 ? 9.475 -5.126 -0.772 1.00 1.11 26 CYS A CA 6
ATOM 2654 C C . CYS A 1 26 ? 10.247 -5.995 -1.756 1.00 1.64 26 CYS A C 6
ATOM 2655 O O . CYS A 1 26 ? 11.028 -6.863 -1.365 1.00 2.20 26 CYS A O 6
ATOM 2665 N N . ASN A 1 1 ? -7.886 4.821 -4.974 1.00 2.12 1 ASN A N 7
ATOM 2666 C CA . ASN A 1 1 ? -7.665 4.858 -3.511 1.00 1.57 1 ASN A CA 7
ATOM 2667 C C . ASN A 1 1 ? -6.326 5.523 -3.191 1.00 1.20 1 ASN A C 7
ATOM 2668 O O . ASN A 1 1 ? -5.269 5.050 -3.616 1.00 1.22 1 ASN A O 7
ATOM 2681 N N . ASP A 1 2 ? -6.373 6.624 -2.441 1.00 1.04 2 ASP A N 7
ATOM 2682 C CA . ASP A 1 2 ? -5.168 7.398 -2.140 1.00 0.84 2 ASP A CA 7
ATOM 2683 C C . ASP A 1 2 ? -4.313 6.729 -1.069 1.00 0.67 2 ASP A C 7
ATOM 2684 O O . ASP A 1 2 ? -3.119 7.010 -0.966 1.00 0.56 2 ASP A O 7
ATOM 2693 N N . LYS A 1 3 ? -4.912 5.841 -0.279 1.00 0.72 3 LYS A N 7
ATOM 2694 C CA . LYS A 1 3 ? -4.159 5.110 0.738 1.00 0.66 3 LYS A CA 7
ATOM 2695 C C . LYS A 1 3 ? -3.034 4.321 0.090 1.00 0.52 3 LYS A C 7
ATOM 2696 O O . LYS A 1 3 ? -1.931 4.258 0.619 1.00 0.43 3 LYS A O 7
ATOM 2715 N N . CYS A 1 4 ? -3.322 3.740 -1.065 1.00 0.52 4 CYS A N 7
ATOM 2716 C CA . CYS A 1 4 ? -2.326 3.000 -1.826 1.00 0.45 4 CYS A CA 7
ATOM 2717 C C . CYS A 1 4 ? -1.122 3.882 -2.136 1.00 0.39 4 CYS A C 7
ATOM 2718 O O . CYS A 1 4 ? 0.026 3.475 -1.962 1.00 0.35 4 CYS A O 7
ATOM 2725 N N . LYS A 1 5 ? -1.405 5.105 -2.561 1.00 0.41 5 LYS A N 7
ATOM 2726 C CA . LYS A 1 5 ? -0.369 6.045 -2.951 1.00 0.43 5 LYS A CA 7
ATOM 2727 C C . LYS A 1 5 ? 0.425 6.509 -1.736 1.00 0.32 5 LYS A C 7
ATOM 2728 O O . LYS A 1 5 ? 1.645 6.659 -1.797 1.00 0.31 5 LYS A O 7
ATOM 2747 N N . GLU A 1 6 ? -0.273 6.714 -0.629 1.00 0.29 6 GLU A N 7
ATOM 2748 C CA . GLU A 1 6 ? 0.351 7.203 0.594 1.00 0.23 6 GLU A CA 7
ATOM 2749 C C . GLU A 1 6 ? 1.189 6.119 1.262 1.00 0.15 6 GLU A C 7
ATOM 2750 O O . GLU A 1 6 ? 2.242 6.396 1.835 1.00 0.14 6 GLU A O 7
ATOM 2762 N N . LEU A 1 7 ? 0.722 4.883 1.182 1.00 0.15 7 LEU A N 7
ATOM 2763 C CA . LEU A 1 7 ? 1.467 3.751 1.709 1.00 0.15 7 LEU A CA 7
ATOM 2764 C C . LEU A 1 7 ? 2.678 3.477 0.830 1.00 0.14 7 LEU A C 7
ATOM 2765 O O . LEU A 1 7 ? 3.760 3.160 1.322 1.00 0.19 7 LEU A O 7
ATOM 2781 N N . LYS A 1 8 ? 2.488 3.624 -0.475 1.00 0.17 8 LYS A N 7
ATOM 2782 C CA . LYS A 1 8 ? 3.582 3.511 -1.428 1.00 0.23 8 LYS A CA 7
ATOM 2783 C C . LYS A 1 8 ? 4.597 4.627 -1.180 1.00 0.31 8 LYS A C 7
ATOM 2784 O O . LYS A 1 8 ? 5.798 4.452 -1.372 1.00 0.45 8 LYS A O 7
ATOM 2803 N N . LYS A 1 9 ? 4.089 5.775 -0.753 1.00 0.28 9 LYS A N 7
ATOM 2804 C CA . LYS A 1 9 ? 4.925 6.913 -0.403 1.00 0.39 9 LYS A CA 7
ATOM 2805 C C . LYS A 1 9 ? 5.729 6.619 0.861 1.00 0.36 9 LYS A C 7
ATOM 2806 O O . LYS A 1 9 ? 6.922 6.922 0.938 1.00 0.47 9 LYS A O 7
ATOM 2825 N N . ARG A 1 10 ? 5.062 6.029 1.845 1.00 0.28 10 ARG A N 7
ATOM 2826 C CA . ARG A 1 10 ? 5.679 5.720 3.129 1.00 0.35 10 ARG A CA 7
ATOM 2827 C C . ARG A 1 10 ? 6.728 4.623 2.997 1.00 0.40 10 ARG A C 7
ATOM 2828 O O . ARG A 1 10 ? 7.873 4.790 3.415 1.00 0.58 10 ARG A O 7
ATOM 2849 N N . TYR A 1 11 ? 6.336 3.506 2.405 1.00 0.28 11 TYR A N 7
ATOM 2850 C CA . TYR A 1 11 ? 7.191 2.329 2.362 1.00 0.32 11 TYR A CA 7
ATOM 2851 C C . TYR A 1 11 ? 8.186 2.381 1.208 1.00 0.38 11 TYR A C 7
ATOM 2852 O O . TYR A 1 11 ? 8.996 1.470 1.039 1.00 0.41 11 TYR A O 7
ATOM 2887 N N . CYS A 1 13 ? 9.197 -0.199 -1.247 1.00 0.41 13 CYS A N 7
ATOM 2888 C CA . CYS A 1 13 ? 8.408 -1.419 -1.221 1.00 0.39 13 CYS A CA 7
ATOM 2889 C C . CYS A 1 13 ? 7.203 -1.281 -2.140 1.00 0.54 13 CYS A C 7
ATOM 2890 O O . CYS A 1 13 ? 6.799 -0.170 -2.494 1.00 0.67 13 CYS A O 7
ATOM 2897 N N . GLU A 1 14 ? 6.635 -2.408 -2.524 1.00 0.65 14 GLU A N 7
ATOM 2898 C CA . GLU A 1 14 ? 5.447 -2.410 -3.351 1.00 0.84 14 GLU A CA 7
ATOM 2899 C C . GLU A 1 14 ? 4.247 -2.834 -2.531 1.00 0.61 14 GLU A C 7
ATOM 2900 O O . GLU A 1 14 ? 4.182 -3.962 -2.045 1.00 0.62 14 GLU A O 7
ATOM 2912 N N . VAL A 1 15 ? 3.308 -1.926 -2.360 1.00 0.53 15 VAL A N 7
ATOM 2913 C CA . VAL A 1 15 ? 2.115 -2.230 -1.599 1.00 0.37 15 VAL A CA 7
ATOM 2914 C C . VAL A 1 15 ? 1.007 -2.700 -2.534 1.00 0.32 15 VAL A C 7
ATOM 2915 O O . VAL A 1 15 ? 0.794 -2.132 -3.610 1.00 0.37 15 VAL A O 7
ATOM 2928 N N . ARG A 1 16 ? 0.350 -3.769 -2.145 1.00 0.32 16 ARG A N 7
ATOM 2929 C CA . ARG A 1 16 ? -0.750 -4.315 -2.912 1.00 0.33 16 ARG A CA 7
ATOM 2930 C C . ARG A 1 16 ? -2.062 -4.031 -2.203 1.00 0.28 16 ARG A C 7
ATOM 2931 O O . ARG A 1 16 ? -2.203 -4.300 -1.014 1.00 0.40 16 ARG A O 7
ATOM 2952 N N . CYS A 1 17 ? -3.012 -3.487 -2.933 1.00 0.37 17 CYS A N 7
ATOM 2953 C CA . CYS A 1 17 ? -4.273 -3.085 -2.345 1.00 0.41 17 CYS A CA 7
ATOM 2954 C C . CYS A 1 17 ? -5.365 -4.106 -2.629 1.00 0.44 17 CYS A C 7
ATOM 2955 O O . CYS A 1 17 ? -5.707 -4.366 -3.784 1.00 0.57 17 CYS A O 7
ATOM 2962 N N . ASP A 1 18 ? -5.889 -4.692 -1.568 1.00 0.40 18 ASP A N 7
ATOM 2963 C CA . ASP A 1 18 ? -7.033 -5.582 -1.657 1.00 0.49 18 ASP A CA 7
ATOM 2964 C C . ASP A 1 18 ? -8.142 -5.049 -0.766 1.00 0.47 18 ASP A C 7
ATOM 2965 O O . ASP A 1 18 ? -8.274 -5.463 0.393 1.00 0.46 18 ASP A O 7
ATOM 2988 N N . PRO A 1 20 ? -9.777 -3.064 1.917 1.00 0.43 20 PRO A N 7
ATOM 2989 C CA . PRO A 1 20 ? -9.259 -2.463 3.146 1.00 0.43 20 PRO A CA 7
ATOM 2990 C C . PRO A 1 20 ? -7.918 -3.055 3.580 1.00 0.40 20 PRO A C 7
ATOM 2991 O O 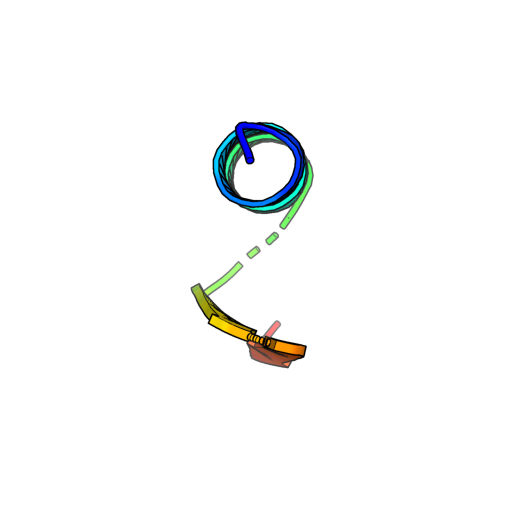. PRO A 1 20 ? -7.357 -2.655 4.601 1.00 0.44 20 PRO A O 7
ATOM 3002 N N . ARG A 1 21 ? -7.411 -4.013 2.813 1.00 0.37 21 ARG A N 7
ATOM 3003 C CA . ARG A 1 21 ? -6.152 -4.664 3.148 1.00 0.38 21 ARG A CA 7
ATOM 3004 C C . ARG A 1 21 ? -5.046 -4.207 2.213 1.00 0.29 21 ARG A C 7
ATOM 3005 O O . ARG A 1 21 ? -5.288 -3.943 1.038 1.00 0.32 21 ARG A O 7
ATOM 3026 N N . TYR A 1 22 ? -3.839 -4.105 2.744 1.00 0.26 22 TYR A N 7
ATOM 3027 C CA . TYR A 1 22 ? -2.693 -3.657 1.969 1.00 0.28 22 TYR A CA 7
ATOM 3028 C C . TYR A 1 22 ? -1.474 -4.510 2.289 1.00 0.33 22 TYR A C 7
ATOM 3029 O O . TYR A 1 22 ? -0.936 -4.452 3.395 1.00 0.57 22 TYR A O 7
ATOM 3047 N N . GLU A 1 23 ? -1.043 -5.294 1.317 1.00 0.26 23 GLU A N 7
ATOM 3048 C CA . GLU A 1 23 ? 0.090 -6.186 1.495 1.00 0.34 23 GLU A CA 7
ATOM 3049 C C . GLU A 1 23 ? 1.382 -5.486 1.096 1.00 0.33 23 GLU A C 7
ATOM 3050 O O . GLU A 1 23 ? 1.603 -5.190 -0.077 1.00 0.57 23 GLU A O 7
ATOM 3062 N N . VAL A 1 24 ? 2.227 -5.220 2.075 1.00 0.43 24 VAL A N 7
ATOM 3063 C CA . VAL A 1 24 ? 3.465 -4.497 1.842 1.00 0.43 24 VAL A CA 7
ATOM 3064 C C . VAL A 1 24 ? 4.590 -5.457 1.476 1.00 0.61 24 VAL A C 7
ATOM 3065 O O . VAL A 1 24 ? 5.125 -6.168 2.329 1.00 0.86 24 VAL A O 7
ATOM 3078 N N . HIS A 1 25 ? 4.939 -5.476 0.200 1.00 0.59 25 HIS A N 7
ATOM 3079 C CA . HIS A 1 25 ? 5.985 -6.353 -0.299 1.00 0.85 25 HIS A CA 7
ATOM 3080 C C . HIS A 1 25 ? 7.303 -5.602 -0.428 1.00 0.90 25 HIS A C 7
ATOM 3081 O O . HIS A 1 25 ? 7.512 -4.843 -1.374 1.00 0.93 25 HIS A O 7
ATOM 3096 N N . CYS A 1 26 ? 8.178 -5.804 0.540 1.00 1.00 26 CYS A N 7
ATOM 3097 C CA . CYS A 1 26 ? 9.488 -5.177 0.536 1.00 1.11 26 CYS A CA 7
ATOM 3098 C C . CYS A 1 26 ? 10.535 -6.159 0.031 1.00 1.64 26 CYS A C 7
ATOM 3099 O O . CYS A 1 26 ? 11.265 -6.771 0.812 1.00 2.20 26 CYS A O 7
ATOM 3109 N N . ASN A 1 1 ? -8.591 5.452 -4.554 1.00 2.12 1 ASN A N 8
ATOM 3110 C CA . ASN A 1 1 ? -8.216 6.327 -3.423 1.00 1.57 1 ASN A CA 8
ATOM 3111 C C . ASN A 1 1 ? -6.697 6.395 -3.310 1.00 1.20 1 ASN A C 8
ATOM 3112 O O . ASN A 1 1 ? -5.995 5.500 -3.782 1.00 1.22 1 ASN A O 8
ATOM 3125 N N . ASP A 1 2 ? -6.192 7.457 -2.695 1.00 1.04 2 ASP A N 8
ATOM 3126 C CA . ASP A 1 2 ? -4.753 7.705 -2.645 1.00 0.84 2 ASP A CA 8
ATOM 3127 C C . ASP A 1 2 ? -4.095 7.066 -1.428 1.00 0.67 2 ASP A C 8
ATOM 3128 O O . ASP A 1 2 ? -2.916 7.301 -1.162 1.00 0.56 2 ASP A O 8
ATOM 3137 N N . LYS A 1 3 ? -4.848 6.253 -0.696 1.00 0.72 3 LYS A N 8
ATOM 3138 C CA . LYS A 1 3 ? -4.308 5.548 0.458 1.00 0.66 3 LYS A CA 8
ATOM 3139 C C . LYS A 1 3 ? -3.163 4.639 0.024 1.00 0.52 3 LYS A C 8
ATOM 3140 O O . LYS A 1 3 ? -2.110 4.592 0.667 1.00 0.43 3 LYS A O 8
ATOM 3159 N N . CYS A 1 4 ? -3.373 3.937 -1.083 1.00 0.52 4 CYS A N 8
ATOM 3160 C CA . CYS A 1 4 ? -2.352 3.070 -1.652 1.00 0.45 4 CYS A CA 8
ATOM 3161 C C . CYS A 1 4 ? -1.100 3.864 -2.001 1.00 0.39 4 CYS A C 8
ATOM 3162 O O . CYS A 1 4 ? 0.020 3.413 -1.770 1.00 0.35 4 CYS A O 8
ATOM 3169 N N . LYS A 1 5 ? -1.308 5.054 -2.546 1.00 0.41 5 LYS A N 8
ATOM 3170 C CA . LYS A 1 5 ? -0.216 5.918 -2.955 1.00 0.43 5 LYS A CA 8
ATOM 3171 C C . LYS A 1 5 ? 0.590 6.382 -1.748 1.00 0.32 5 LYS A C 8
ATOM 3172 O O . LYS A 1 5 ? 1.817 6.340 -1.762 1.00 0.31 5 LYS A O 8
ATOM 3191 N N . GLU A 1 6 ? -0.105 6.805 -0.701 1.00 0.29 6 GLU A N 8
ATOM 3192 C CA . GLU A 1 6 ? 0.552 7.294 0.505 1.00 0.23 6 GLU A CA 8
ATOM 3193 C C . GLU A 1 6 ? 1.342 6.179 1.183 1.00 0.15 6 GLU A C 8
ATOM 3194 O O . GLU A 1 6 ? 2.455 6.399 1.673 1.00 0.14 6 GLU A O 8
ATOM 3206 N N . LEU A 1 7 ? 0.766 4.983 1.203 1.00 0.15 7 LEU A N 8
ATOM 3207 C CA . LEU A 1 7 ? 1.452 3.815 1.740 1.00 0.15 7 LEU A CA 8
ATOM 3208 C C . LEU A 1 7 ? 2.677 3.483 0.896 1.00 0.14 7 LEU A C 8
ATOM 3209 O O . LEU A 1 7 ? 3.749 3.185 1.424 1.00 0.19 7 LEU A O 8
ATOM 3225 N N . LYS A 1 8 ? 2.509 3.552 -0.416 1.00 0.17 8 LYS A N 8
ATOM 3226 C CA . LYS A 1 8 ? 3.596 3.307 -1.353 1.00 0.23 8 LYS A CA 8
ATOM 3227 C C . LYS A 1 8 ? 4.728 4.307 -1.137 1.00 0.31 8 LYS A C 8
ATOM 3228 O O . LYS A 1 8 ? 5.902 3.956 -1.204 1.00 0.45 8 LYS A O 8
ATOM 3247 N N . LYS A 1 9 ? 4.359 5.549 -0.867 1.00 0.28 9 LYS A N 8
ATOM 3248 C CA . LYS A 1 9 ? 5.331 6.603 -0.617 1.00 0.39 9 LYS A CA 8
ATOM 3249 C C . LYS A 1 9 ? 6.036 6.395 0.717 1.00 0.36 9 LYS A C 8
ATOM 3250 O O . LYS A 1 9 ? 7.235 6.651 0.838 1.00 0.47 9 LYS A O 8
ATOM 3269 N N . ARG A 1 10 ? 5.289 5.932 1.712 1.00 0.28 10 ARG A N 8
ATOM 3270 C CA . ARG A 1 10 ? 5.851 5.660 3.029 1.00 0.35 10 ARG A CA 8
ATOM 3271 C C . ARG A 1 10 ? 6.889 4.547 2.956 1.00 0.40 10 ARG A C 8
ATOM 3272 O O . ARG A 1 10 ? 8.020 4.695 3.427 1.00 0.58 10 ARG A O 8
ATOM 3293 N N . TYR A 1 11 ? 6.504 3.438 2.348 1.00 0.28 11 TYR A N 8
ATOM 3294 C CA . TYR A 1 11 ? 7.352 2.262 2.309 1.00 0.32 11 TYR A CA 8
ATOM 3295 C C . TYR A 1 11 ? 8.403 2.366 1.215 1.00 0.38 11 TYR A C 8
ATOM 3296 O O . TYR A 1 11 ? 9.260 1.491 1.078 1.00 0.41 11 TYR A O 8
ATOM 3331 N N . CYS A 1 13 ? 9.399 0.002 -1.371 1.00 0.41 13 CYS A N 8
ATOM 3332 C CA . CYS A 1 13 ? 8.548 -1.172 -1.331 1.00 0.39 13 CYS A CA 8
ATOM 3333 C C . CYS A 1 13 ? 7.192 -0.836 -1.938 1.00 0.54 13 CYS A C 8
ATOM 3334 O O . CYS A 1 13 ? 6.741 0.311 -1.874 1.00 0.67 13 CYS A O 8
ATOM 3341 N N . GLU A 1 14 ? 6.547 -1.823 -2.526 1.00 0.65 14 GLU A N 8
ATOM 3342 C CA . GLU A 1 14 ? 5.284 -1.606 -3.205 1.00 0.84 14 GLU A CA 8
ATOM 3343 C C . GLU A 1 14 ? 4.154 -2.275 -2.445 1.00 0.61 14 GLU A C 8
ATOM 3344 O O . GLU A 1 14 ? 4.195 -3.472 -2.186 1.00 0.62 14 GLU A O 8
ATOM 3356 N N . VAL A 1 15 ? 3.151 -1.507 -2.074 1.00 0.53 15 VAL A N 8
ATOM 3357 C CA . VAL A 1 15 ? 2.027 -2.065 -1.351 1.00 0.37 15 VAL A CA 8
ATOM 3358 C C . VAL A 1 15 ? 0.952 -2.544 -2.320 1.00 0.32 15 VAL A C 8
ATOM 3359 O O . VAL A 1 15 ? 0.733 -1.951 -3.380 1.00 0.37 15 VAL A O 8
ATOM 3372 N N . ARG A 1 16 ? 0.325 -3.645 -1.971 1.00 0.32 16 ARG A N 8
ATOM 3373 C CA . ARG A 1 16 ? -0.757 -4.197 -2.757 1.00 0.33 16 ARG A CA 8
ATOM 3374 C C . ARG A 1 16 ? -2.070 -3.894 -2.070 1.00 0.28 16 ARG A C 8
ATOM 3375 O O . ARG A 1 16 ? -2.157 -3.934 -0.843 1.00 0.40 16 ARG A O 8
ATOM 3396 N N . CYS A 1 17 ? -3.082 -3.592 -2.851 1.00 0.37 17 CYS A N 8
ATOM 3397 C CA . CYS A 1 17 ? -4.342 -3.143 -2.303 1.00 0.41 17 CYS A CA 8
ATOM 3398 C C . CYS A 1 17 ? -5.435 -4.156 -2.579 1.00 0.44 17 CYS A C 8
ATOM 3399 O O . CYS A 1 17 ? -5.835 -4.360 -3.725 1.00 0.57 17 CYS A O 8
ATOM 3406 N N . ASP A 1 18 ? -5.905 -4.795 -1.527 1.00 0.40 18 ASP A N 8
ATOM 3407 C CA . ASP A 1 18 ? -6.971 -5.768 -1.643 1.00 0.49 18 ASP A CA 8
ATOM 3408 C C . ASP A 1 18 ? -8.155 -5.304 -0.810 1.00 0.47 18 ASP A C 8
ATOM 3409 O O . ASP A 1 18 ? -8.304 -5.693 0.353 1.00 0.46 18 ASP A O 8
ATOM 3432 N N . PRO A 1 20 ? -10.010 -3.365 1.744 1.00 0.43 20 PRO A N 8
ATOM 3433 C CA . PRO A 1 20 ? -9.566 -2.698 2.965 1.00 0.43 20 PRO A CA 8
ATOM 3434 C C . PRO A 1 20 ? -8.199 -3.181 3.445 1.00 0.40 20 PRO A C 8
ATOM 3435 O O . PRO A 1 20 ? -7.668 -2.674 4.432 1.00 0.44 20 PRO A O 8
ATOM 3446 N N . ARG A 1 21 ? -7.631 -4.160 2.752 1.00 0.37 21 ARG A N 8
ATOM 3447 C CA . ARG A 1 21 ? -6.361 -4.734 3.166 1.00 0.38 21 ARG A CA 8
ATOM 3448 C C . ARG A 1 21 ? -5.227 -4.233 2.287 1.00 0.29 21 ARG A C 8
ATOM 3449 O O . ARG A 1 21 ? -5.411 -3.995 1.094 1.00 0.32 21 ARG A O 8
ATOM 3470 N N . TYR A 1 22 ? -4.060 -4.066 2.886 1.00 0.26 22 TYR A N 8
ATOM 3471 C CA . TYR A 1 22 ? -2.877 -3.638 2.155 1.00 0.28 22 TYR A CA 8
ATOM 3472 C C . TYR A 1 22 ? -1.694 -4.523 2.517 1.00 0.33 22 TYR A C 8
ATOM 3473 O O . TYR A 1 22 ? -1.384 -4.710 3.694 1.00 0.57 22 TYR A O 8
ATOM 3491 N N . GLU A 1 23 ? -1.051 -5.072 1.504 1.00 0.26 23 GLU A N 8
ATOM 3492 C CA . GLU A 1 23 ? 0.052 -6.002 1.707 1.00 0.34 23 GLU A CA 8
ATOM 3493 C C . GLU A 1 23 ? 1.358 -5.378 1.242 1.00 0.33 23 GLU A C 8
ATOM 3494 O O . GLU A 1 23 ? 1.486 -4.985 0.091 1.00 0.57 23 GLU A O 8
ATOM 3506 N N . VAL A 1 24 ? 2.326 -5.284 2.134 1.00 0.43 24 VAL A N 8
ATOM 3507 C CA . VAL A 1 24 ? 3.595 -4.665 1.799 1.00 0.43 24 VAL A CA 8
ATOM 3508 C C . VAL A 1 24 ? 4.482 -5.644 1.040 1.00 0.61 24 VAL A C 8
ATOM 3509 O O . VAL A 1 24 ? 4.920 -6.658 1.583 1.00 0.86 24 VAL A O 8
ATOM 3522 N N . HIS A 1 25 ? 4.721 -5.340 -0.223 1.00 0.59 25 HIS A N 8
ATOM 3523 C CA . HIS A 1 25 ? 5.535 -6.179 -1.083 1.00 0.85 25 HIS A CA 8
ATOM 3524 C C . HIS A 1 25 ? 6.831 -5.454 -1.415 1.00 0.90 25 HIS A C 8
ATOM 3525 O O . HIS A 1 25 ? 6.883 -4.634 -2.329 1.00 0.93 25 HIS A O 8
ATOM 3540 N N . CYS A 1 26 ? 7.870 -5.740 -0.662 1.00 1.00 26 CYS A N 8
ATOM 3541 C CA . CYS A 1 26 ? 9.145 -5.092 -0.871 1.00 1.11 26 CYS A CA 8
ATOM 3542 C C . CYS A 1 26 ? 10.093 -6.036 -1.599 1.00 1.64 26 CYS A C 8
ATOM 3543 O O . CYS A 1 26 ? 10.969 -6.651 -0.993 1.00 2.20 26 CYS A O 8
ATOM 3553 N N . ASN A 1 1 ? -6.449 5.501 -6.089 1.00 2.12 1 ASN A N 9
ATOM 3554 C CA . ASN A 1 1 ? -6.683 5.880 -4.676 1.00 1.57 1 ASN A CA 9
ATOM 3555 C C . ASN A 1 1 ? -5.418 6.460 -4.068 1.00 1.20 1 ASN A C 9
ATOM 3556 O O . ASN A 1 1 ? -4.373 5.806 -4.042 1.00 1.22 1 ASN A O 9
ATOM 3569 N N . ASP A 1 2 ? -5.517 7.687 -3.567 1.00 1.04 2 ASP A N 9
ATOM 3570 C CA . ASP A 1 2 ? -4.362 8.389 -3.016 1.00 0.84 2 ASP A CA 9
ATOM 3571 C C . ASP A 1 2 ? -3.885 7.731 -1.728 1.00 0.67 2 ASP A C 9
ATOM 3572 O O . ASP A 1 2 ? -2.742 7.912 -1.325 1.00 0.56 2 ASP A O 9
ATOM 3581 N N . LYS A 1 3 ? -4.761 6.962 -1.091 1.00 0.72 3 LYS A N 9
ATOM 3582 C CA . LYS A 1 3 ? -4.402 6.241 0.124 1.00 0.66 3 LYS A CA 9
ATOM 3583 C C . LYS A 1 3 ? -3.328 5.196 -0.178 1.00 0.52 3 LYS A C 9
ATOM 3584 O O . LYS A 1 3 ? -2.359 5.038 0.573 1.00 0.43 3 LYS A O 9
ATOM 3603 N N . CYS A 1 4 ? -3.495 4.506 -1.300 1.00 0.52 4 CYS A N 9
ATOM 3604 C CA . CYS A 1 4 ? -2.517 3.524 -1.748 1.00 0.45 4 CYS A CA 9
ATOM 3605 C C . CYS A 1 4 ? -1.214 4.215 -2.129 1.00 0.39 4 CYS A C 9
ATOM 3606 O O . CYS A 1 4 ? -0.129 3.663 -1.956 1.00 0.35 4 CYS A O 9
ATOM 3613 N N . LYS A 1 5 ? -1.337 5.432 -2.639 1.00 0.41 5 LYS A N 9
ATOM 3614 C CA . LYS A 1 5 ? -0.184 6.235 -3.010 1.00 0.43 5 LYS A CA 9
ATOM 3615 C C . LYS A 1 5 ? 0.574 6.673 -1.760 1.00 0.32 5 LYS A C 9
ATOM 3616 O O . LYS A 1 5 ? 1.808 6.669 -1.728 1.00 0.31 5 LYS A O 9
ATOM 3635 N N . GLU A 1 6 ? -0.181 7.029 -0.727 1.00 0.29 6 GLU A N 9
ATOM 3636 C CA . GLU A 1 6 ? 0.388 7.415 0.554 1.00 0.23 6 GLU A CA 9
ATOM 3637 C C . GLU A 1 6 ? 1.193 6.270 1.140 1.00 0.15 6 GLU A C 9
ATOM 3638 O O . GLU A 1 6 ? 2.339 6.449 1.551 1.00 0.14 6 GLU A O 9
ATOM 3650 N N . LEU A 1 7 ? 0.588 5.091 1.163 1.00 0.15 7 LEU A N 9
ATOM 3651 C CA . LEU A 1 7 ? 1.258 3.902 1.668 1.00 0.15 7 LEU A CA 9
ATOM 3652 C C . LEU A 1 7 ? 2.452 3.539 0.793 1.00 0.14 7 LEU A C 9
ATOM 3653 O O . LEU A 1 7 ? 3.500 3.132 1.295 1.00 0.19 7 LEU A O 9
ATOM 3669 N N . LYS A 1 8 ? 2.293 3.709 -0.512 1.00 0.17 8 LYS A N 9
ATOM 3670 C CA . LYS A 1 8 ? 3.357 3.413 -1.458 1.00 0.23 8 LYS A CA 9
ATOM 3671 C C . LYS A 1 8 ? 4.583 4.278 -1.183 1.00 0.31 8 LYS A C 9
ATOM 3672 O O . LYS A 1 8 ? 5.709 3.787 -1.172 1.00 0.45 8 LYS A O 9
ATOM 3691 N N . LYS A 1 9 ? 4.357 5.565 -0.961 1.00 0.28 9 LYS A N 9
ATOM 3692 C CA . LYS A 1 9 ? 5.444 6.488 -0.675 1.00 0.39 9 LYS A CA 9
ATOM 3693 C C . LYS A 1 9 ? 6.008 6.236 0.719 1.00 0.36 9 LYS A C 9
ATOM 3694 O O . LYS A 1 9 ? 7.215 6.335 0.943 1.00 0.47 9 LYS A O 9
ATOM 3713 N N . ARG A 1 10 ? 5.121 5.895 1.644 1.00 0.28 10 ARG A N 9
ATOM 3714 C CA . ARG A 1 10 ? 5.494 5.639 3.029 1.00 0.35 10 ARG A CA 9
ATOM 3715 C C . ARG A 1 10 ? 6.479 4.478 3.132 1.00 0.40 10 ARG A C 9
ATOM 3716 O O . ARG A 1 10 ? 7.458 4.537 3.880 1.00 0.58 10 ARG A O 9
ATOM 3737 N N . TYR A 1 11 ? 6.222 3.426 2.372 1.00 0.28 11 TYR A N 9
ATOM 3738 C CA . TYR A 1 11 ? 7.057 2.235 2.416 1.00 0.32 11 TYR A CA 9
ATOM 3739 C C . TYR A 1 11 ? 8.079 2.219 1.286 1.00 0.38 11 TYR A C 9
ATOM 3740 O O . TYR A 1 11 ? 8.862 1.276 1.155 1.00 0.41 11 TYR A O 9
ATOM 3775 N N . CYS A 1 13 ? 9.243 -0.338 -1.204 1.00 0.41 13 CYS A N 9
ATOM 3776 C CA . CYS A 1 13 ? 8.519 -1.596 -1.056 1.00 0.39 13 CYS A CA 9
ATOM 3777 C C . CYS A 1 13 ? 7.295 -1.608 -1.959 1.00 0.54 13 CYS A C 9
ATOM 3778 O O . CYS A 1 13 ? 6.719 -0.558 -2.250 1.00 0.67 13 CYS A O 9
ATOM 3785 N N . GLU A 1 14 ? 6.904 -2.792 -2.396 1.00 0.65 14 GLU A N 9
ATOM 3786 C CA . GLU A 1 14 ? 5.731 -2.943 -3.240 1.00 0.84 14 GLU A CA 9
ATOM 3787 C C . GLU A 1 14 ? 4.485 -3.037 -2.383 1.00 0.61 14 GLU A C 9
ATOM 3788 O O . GLU A 1 14 ? 4.332 -3.964 -1.590 1.00 0.62 14 GLU A O 9
ATOM 3800 N N . VAL A 1 15 ? 3.606 -2.068 -2.534 1.00 0.53 15 VAL A N 9
ATOM 3801 C CA . VAL A 1 15 ? 2.380 -2.036 -1.764 1.00 0.37 15 VAL A CA 9
ATOM 3802 C C . VAL A 1 15 ? 1.185 -2.329 -2.660 1.00 0.32 15 VAL A C 9
ATOM 3803 O O . VAL A 1 15 ? 0.938 -1.619 -3.633 1.00 0.37 15 VAL A O 9
ATOM 3816 N N . ARG A 1 16 ? 0.466 -3.387 -2.337 1.00 0.32 16 ARG A N 9
ATOM 3817 C CA . ARG A 1 16 ? -0.751 -3.732 -3.054 1.00 0.33 16 ARG A CA 9
ATOM 3818 C C . ARG A 1 16 ? -1.958 -3.418 -2.187 1.00 0.28 16 ARG A C 9
ATOM 3819 O O . ARG A 1 16 ? -1.872 -3.455 -0.960 1.00 0.40 16 ARG A O 9
ATOM 3840 N N . CYS A 1 17 ? -3.073 -3.120 -2.822 1.00 0.37 17 CYS A N 9
ATOM 3841 C CA . CYS A 1 17 ? -4.294 -2.816 -2.104 1.00 0.41 17 CYS A CA 9
ATOM 3842 C C . CYS A 1 17 ? -5.365 -3.838 -2.449 1.00 0.44 17 CYS A C 9
ATOM 3843 O O . CYS A 1 17 ? -5.705 -4.026 -3.618 1.00 0.57 17 CYS A O 9
ATOM 3850 N N . ASP A 1 18 ? -5.869 -4.519 -1.438 1.00 0.40 18 ASP A N 9
ATOM 3851 C CA . ASP A 1 18 ? -6.907 -5.515 -1.630 1.00 0.49 18 ASP A CA 9
ATOM 3852 C C . ASP A 1 18 ? -8.087 -5.180 -0.732 1.00 0.47 18 ASP A C 9
ATOM 3853 O O . ASP A 1 18 ? -8.188 -5.677 0.395 1.00 0.46 18 ASP A O 9
ATOM 3876 N N . PRO A 1 20 ? -9.976 -3.535 2.029 1.00 0.43 20 PRO A N 9
ATOM 3877 C CA . PRO A 1 20 ? -9.522 -2.964 3.297 1.00 0.43 20 PRO A CA 9
ATOM 3878 C C . PRO A 1 20 ? -8.137 -3.461 3.717 1.00 0.40 20 PRO A C 9
ATOM 3879 O O . PRO A 1 20 ? -7.590 -3.014 4.726 1.00 0.44 20 PRO A O 9
ATOM 3890 N N . ARG A 1 21 ? -7.567 -4.381 2.948 1.00 0.37 21 ARG A N 9
ATOM 3891 C CA . ARG A 1 21 ? -6.272 -4.953 3.297 1.00 0.38 21 ARG A CA 9
ATOM 3892 C C . ARG A 1 21 ? -5.188 -4.428 2.372 1.00 0.29 21 ARG A C 9
ATOM 3893 O O . ARG A 1 21 ? -5.467 -4.000 1.255 1.00 0.32 21 ARG A O 9
ATOM 3914 N N . TYR A 1 22 ? -3.953 -4.459 2.844 1.00 0.26 22 TYR A N 9
ATOM 3915 C CA . TYR A 1 22 ? -2.821 -4.000 2.057 1.00 0.28 22 TYR A CA 9
ATOM 3916 C C . TYR A 1 22 ? -1.661 -4.971 2.195 1.00 0.33 22 TYR A C 9
ATOM 3917 O O . TYR A 1 22 ? -1.435 -5.527 3.270 1.00 0.57 22 TYR A O 9
ATOM 3935 N N . GLU A 1 23 ? -0.939 -5.170 1.110 1.00 0.26 23 GLU A N 9
ATOM 3936 C CA . GLU A 1 23 ? 0.230 -6.037 1.108 1.00 0.34 23 GLU A CA 9
ATOM 3937 C C . GLU A 1 23 ? 1.494 -5.211 0.957 1.00 0.33 23 GLU A C 9
ATOM 3938 O O . GLU A 1 23 ? 1.711 -4.584 -0.078 1.00 0.57 23 GLU A O 9
ATOM 3950 N N . VAL A 1 24 ? 2.320 -5.204 1.987 1.00 0.43 24 VAL A N 9
ATOM 3951 C CA . VAL A 1 24 ? 3.583 -4.488 1.937 1.00 0.43 24 VAL A CA 9
ATOM 3952 C C . VAL A 1 24 ? 4.730 -5.470 1.760 1.00 0.61 24 VAL A C 9
ATOM 3953 O O . VAL A 1 24 ? 5.115 -6.174 2.694 1.00 0.86 24 VAL A O 9
ATOM 3966 N N . HIS A 1 25 ? 5.259 -5.519 0.552 1.00 0.59 25 HIS A N 9
ATOM 3967 C CA . HIS A 1 25 ? 6.322 -6.449 0.217 1.00 0.85 25 HIS A CA 9
ATOM 3968 C C . HIS A 1 25 ? 7.629 -5.707 -0.010 1.00 0.90 25 HIS A C 9
ATOM 3969 O O . HIS A 1 25 ? 7.822 -5.060 -1.039 1.00 0.93 25 HIS A O 9
ATOM 3984 N N . CYS A 1 26 ? 8.512 -5.784 0.965 1.00 1.00 26 CYS A N 9
ATOM 3985 C CA . CYS A 1 26 ? 9.808 -5.142 0.872 1.00 1.11 26 CYS A CA 9
ATOM 3986 C C . CYS A 1 26 ? 10.856 -6.137 0.394 1.00 1.64 26 CYS A C 9
ATOM 3987 O O . CYS A 1 26 ? 11.593 -6.723 1.189 1.00 2.20 26 CYS A O 9
ATOM 3997 N N . ASN A 1 1 ? -8.021 6.844 -4.552 1.00 2.12 1 ASN A N 10
ATOM 3998 C CA . ASN A 1 1 ? -6.827 6.100 -5.016 1.00 1.57 1 ASN A CA 10
ATOM 3999 C C . ASN A 1 1 ? -5.541 6.708 -4.462 1.00 1.20 1 ASN A C 10
ATOM 4000 O O . ASN A 1 1 ? -4.442 6.265 -4.799 1.00 1.22 1 ASN A O 10
ATOM 4013 N N . ASP A 1 2 ? -5.667 7.719 -3.611 1.00 1.04 2 ASP A N 10
ATOM 4014 C CA . ASP A 1 2 ? -4.491 8.404 -3.084 1.00 0.84 2 ASP A CA 10
ATOM 4015 C C . ASP A 1 2 ? -3.877 7.645 -1.915 1.00 0.67 2 ASP A C 10
ATOM 4016 O O . ASP A 1 2 ? -2.676 7.754 -1.674 1.00 0.56 2 ASP A O 10
ATOM 4025 N N . LYS A 1 3 ? -4.690 6.867 -1.204 1.00 0.72 3 LYS A N 10
ATOM 4026 C CA . LYS A 1 3 ? -4.210 6.128 -0.039 1.00 0.66 3 LYS A CA 10
ATOM 4027 C C . LYS A 1 3 ? -3.165 5.101 -0.451 1.00 0.52 3 LYS A C 10
ATOM 4028 O O . LYS A 1 3 ? -2.147 4.931 0.220 1.00 0.43 3 LYS A O 10
ATOM 4047 N N . CYS A 1 4 ? -3.417 4.434 -1.569 1.00 0.52 4 CYS A N 10
ATOM 4048 C CA . CYS A 1 4 ? -2.486 3.449 -2.104 1.00 0.45 4 CYS A CA 10
ATOM 4049 C C . CYS A 1 4 ? -1.135 4.087 -2.405 1.00 0.39 4 CYS A C 10
ATOM 4050 O O . CYS A 1 4 ? -0.085 3.491 -2.165 1.00 0.35 4 CYS A O 10
ATOM 4057 N N . LYS A 1 5 ? -1.169 5.315 -2.902 1.00 0.41 5 LYS A N 10
ATOM 4058 C CA . LYS A 1 5 ? 0.048 6.038 -3.237 1.00 0.43 5 LYS A CA 10
ATOM 4059 C C . LYS A 1 5 ? 0.737 6.547 -1.978 1.00 0.32 5 LYS A C 10
ATOM 4060 O O . LYS A 1 5 ? 1.962 6.541 -1.885 1.00 0.31 5 LYS A O 10
ATOM 4079 N N . GLU A 1 6 ? -0.057 6.964 -1.001 1.00 0.29 6 GLU A N 10
ATOM 4080 C CA . GLU A 1 6 ? 0.477 7.419 0.274 1.00 0.23 6 GLU A CA 10
ATOM 4081 C C . GLU A 1 6 ? 1.236 6.292 0.952 1.00 0.15 6 GLU A C 10
ATOM 4082 O O . GLU A 1 6 ? 2.352 6.480 1.430 1.00 0.14 6 GLU A O 10
ATOM 4094 N N . LEU A 1 7 ? 0.628 5.116 0.964 1.00 0.15 7 LEU A N 10
ATOM 4095 C CA . LEU A 1 7 ? 1.252 3.933 1.532 1.00 0.15 7 LEU A CA 10
ATOM 4096 C C . LEU A 1 7 ? 2.452 3.502 0.697 1.00 0.14 7 LEU A C 10
ATOM 4097 O O . LEU A 1 7 ? 3.465 3.060 1.234 1.00 0.19 7 LEU A O 10
ATOM 4113 N N . LYS A 1 8 ? 2.331 3.646 -0.617 1.00 0.17 8 LYS A N 10
ATOM 4114 C CA . LYS A 1 8 ? 3.419 3.337 -1.535 1.00 0.23 8 LYS A CA 10
ATOM 4115 C C . LYS A 1 8 ? 4.667 4.157 -1.204 1.00 0.31 8 LYS A C 10
ATOM 4116 O O . LYS A 1 8 ? 5.780 3.630 -1.183 1.00 0.45 8 LYS A O 10
ATOM 4135 N N . LYS A 1 9 ? 4.477 5.443 -0.946 1.00 0.28 9 LYS A N 10
ATOM 4136 C CA . LYS A 1 9 ? 5.583 6.320 -0.581 1.00 0.39 9 LYS A CA 10
ATOM 4137 C C . LYS A 1 9 ? 6.018 6.072 0.864 1.00 0.36 9 LYS A C 10
ATOM 4138 O O . LYS A 1 9 ? 7.207 6.121 1.186 1.00 0.47 9 LYS A O 10
ATOM 4157 N N . ARG A 1 10 ? 5.044 5.798 1.722 1.00 0.28 10 ARG A N 10
ATOM 4158 C CA . ARG A 1 10 ? 5.284 5.550 3.140 1.00 0.35 10 ARG A CA 10
ATOM 4159 C C . ARG A 1 10 ? 6.146 4.310 3.349 1.00 0.40 10 ARG A C 10
ATOM 4160 O O . ARG A 1 10 ? 7.000 4.275 4.233 1.00 0.58 10 ARG A O 10
ATOM 4181 N N . TYR A 1 11 ? 5.924 3.296 2.530 1.00 0.28 11 TYR A N 10
ATOM 4182 C CA . TYR A 1 11 ? 6.651 2.045 2.664 1.00 0.32 11 TYR A CA 10
ATOM 4183 C C . TYR A 1 11 ? 7.898 2.010 1.791 1.00 0.38 11 TYR A C 10
ATOM 4184 O O . TYR A 1 11 ? 8.577 0.990 1.709 1.00 0.41 11 TYR A O 10
ATOM 4219 N N . CYS A 1 13 ? 9.253 -0.320 -0.661 1.00 0.41 13 CYS A N 10
ATOM 4220 C CA . CYS A 1 13 ? 8.304 -1.408 -0.803 1.00 0.39 13 CYS A CA 10
ATOM 4221 C C . CYS A 1 13 ? 7.027 -0.895 -1.447 1.00 0.54 13 CYS A C 10
ATOM 4222 O O . CYS A 1 13 ? 6.598 0.228 -1.189 1.00 0.67 13 CYS A O 10
ATOM 4229 N N . GLU A 1 14 ? 6.432 -1.712 -2.293 1.00 0.65 14 GLU A N 10
ATOM 4230 C CA . GLU A 1 14 ? 5.193 -1.352 -2.956 1.00 0.84 14 GLU A CA 10
ATOM 4231 C C . GLU A 1 14 ? 4.040 -2.094 -2.315 1.00 0.61 14 GLU A C 10
ATOM 4232 O O . GLU A 1 14 ? 4.129 -3.298 -2.078 1.00 0.62 14 GLU A O 10
ATOM 4244 N N . VAL A 1 15 ? 2.959 -1.391 -2.040 1.00 0.53 15 VAL A N 10
ATOM 4245 C CA . VAL A 1 15 ? 1.825 -2.009 -1.382 1.00 0.37 15 VAL A CA 10
ATOM 4246 C C . VAL A 1 15 ? 0.768 -2.432 -2.396 1.00 0.32 15 VAL A C 10
ATOM 4247 O O . VAL A 1 15 ? 0.528 -1.754 -3.399 1.00 0.37 15 VAL A O 10
ATOM 4260 N N . ARG A 1 16 ? 0.171 -3.580 -2.143 1.00 0.32 16 ARG A N 10
ATOM 4261 C CA . ARG A 1 16 ? -0.911 -4.085 -2.964 1.00 0.33 16 ARG A CA 10
ATOM 4262 C C . ARG A 1 16 ? -2.225 -3.856 -2.244 1.00 0.28 16 ARG A C 10
ATOM 4263 O O . ARG A 1 16 ? -2.437 -4.370 -1.143 1.00 0.40 16 ARG A O 10
ATOM 4284 N N . CYS A 1 17 ? -3.094 -3.083 -2.857 1.00 0.37 17 CYS A N 10
ATOM 4285 C CA . CYS A 1 17 ? -4.346 -2.713 -2.237 1.00 0.41 17 CYS A CA 10
ATOM 4286 C C . CYS A 1 17 ? -5.403 -3.775 -2.493 1.00 0.44 17 CYS A C 10
ATOM 4287 O O . CYS A 1 17 ? -5.891 -3.932 -3.613 1.00 0.57 17 CYS A O 10
ATOM 4294 N N . ASP A 1 18 ? -5.730 -4.521 -1.453 1.00 0.40 18 ASP A N 10
ATOM 4295 C CA . ASP A 1 18 ? -6.753 -5.543 -1.535 1.00 0.49 18 ASP A CA 10
ATOM 4296 C C . ASP A 1 18 ? -7.879 -5.192 -0.576 1.00 0.47 18 ASP A C 10
ATOM 4297 O O . ASP A 1 18 ? -7.882 -5.622 0.581 1.00 0.46 18 ASP A O 10
ATOM 4320 N N . PRO A 1 20 ? -9.733 -3.534 2.225 1.00 0.43 20 PRO A N 10
ATOM 4321 C CA . PRO A 1 20 ? -9.265 -2.904 3.459 1.00 0.43 20 PRO A CA 10
ATOM 4322 C 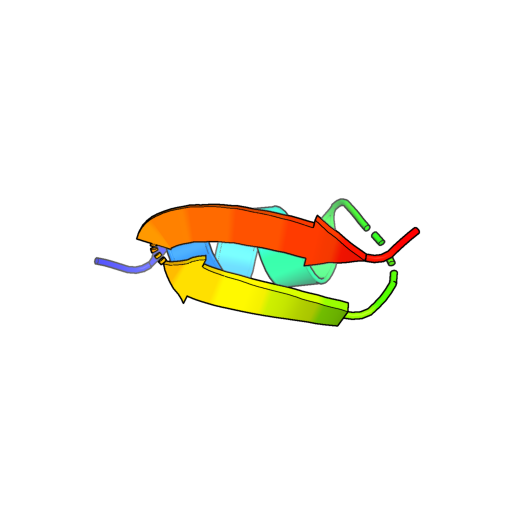C . PRO A 1 20 ? -7.853 -3.339 3.851 1.00 0.40 20 PRO A C 10
ATOM 4323 O O . PRO A 1 20 ? -7.319 -2.893 4.867 1.00 0.44 20 PRO A O 10
ATOM 4334 N N . ARG A 1 21 ? -7.247 -4.204 3.047 1.00 0.37 21 ARG A N 10
ATOM 4335 C CA . ARG A 1 21 ? -5.924 -4.724 3.357 1.00 0.38 21 ARG A CA 10
ATOM 4336 C C . ARG A 1 21 ? -4.892 -4.208 2.368 1.00 0.29 21 ARG A C 10
ATOM 4337 O O . ARG A 1 21 ? -5.202 -3.956 1.206 1.00 0.32 21 ARG A O 10
ATOM 4358 N N . TYR A 1 22 ? -3.669 -4.046 2.839 1.00 0.26 22 TYR A N 10
ATOM 4359 C CA . TYR A 1 22 ? -2.572 -3.620 1.988 1.00 0.28 22 TYR A CA 10
ATOM 4360 C C . TYR A 1 22 ? -1.367 -4.518 2.210 1.00 0.33 22 TYR A C 10
ATOM 4361 O O . TYR A 1 22 ? -0.789 -4.538 3.299 1.00 0.57 22 TYR A O 10
ATOM 4379 N N . GLU A 1 23 ? -1.008 -5.271 1.185 1.00 0.26 23 GLU A N 10
ATOM 4380 C CA . GLU A 1 23 ? 0.125 -6.185 1.266 1.00 0.34 23 GLU A CA 10
ATOM 4381 C C . GLU A 1 23 ? 1.411 -5.445 0.939 1.00 0.33 23 GLU A C 10
ATOM 4382 O O . GLU A 1 23 ? 1.418 -4.532 0.123 1.00 0.57 23 GLU A O 10
ATOM 4394 N N . VAL A 1 24 ? 2.494 -5.837 1.578 1.00 0.43 24 VAL A N 10
ATOM 4395 C CA . VAL A 1 24 ? 3.755 -5.141 1.412 1.00 0.43 24 VAL A CA 10
ATOM 4396 C C . VAL A 1 24 ? 4.729 -5.974 0.594 1.00 0.61 24 VAL A C 10
ATOM 4397 O O . VAL A 1 24 ? 5.137 -7.060 1.008 1.00 0.86 24 VAL A O 10
ATOM 4410 N N . HIS A 1 25 ? 5.085 -5.467 -0.576 1.00 0.59 25 HIS A N 10
ATOM 4411 C CA . HIS A 1 25 ? 6.028 -6.144 -1.452 1.00 0.85 25 HIS A CA 10
ATOM 4412 C C . HIS A 1 25 ? 7.316 -5.335 -1.556 1.00 0.90 25 HIS A C 10
ATOM 4413 O O . HIS A 1 25 ? 7.396 -4.370 -2.317 1.00 0.93 25 HIS A O 10
ATOM 4428 N N . CYS A 1 26 ? 8.309 -5.722 -0.778 1.00 1.00 26 CYS A N 10
ATOM 4429 C CA . CYS A 1 26 ? 9.592 -5.040 -0.779 1.00 1.11 26 CYS A CA 10
ATOM 4430 C C . CYS A 1 26 ? 10.502 -5.602 -1.866 1.00 1.64 26 CYS A C 10
ATOM 4431 O O . CYS A 1 26 ? 10.771 -4.939 -2.868 1.00 2.20 26 CYS A O 10
#

Secondary structure (DSSP, 8-state):
-THHHHHHHH--EEEE---EEEE-

Radius of gyration: 7.51 Å; Cα contacts (8 Å, |Δi|>4): 28; chains: 1; bounding box: 18×14×6 Å

Sequence (24 aa):
NDKCKELKKRYCEVRCDPRYEVHCNDKCKELKKRYCEVRCDPRYEVHCNDKCKELKKRYCEVRCDPRYEVHCNDKCKELKKRYCEVRCDPRYEVHCNDKCKELKKRYCEVRCDPRYEVHCNDKCKELKKRYCEVRCDPRYEVHCNDKCKELKKRYCEVRCDPRYEVHCNDKCKELKKRYCEVRCDPRYEVHCNDKCKELKKRYCEVRCDPRYEVHCNDKCKELKKRYCEVRCDPRYEVHC

Nearest PDB structures (foldseek):
  6e5i-assembly1_A  TM=1.043E+00  e=6.324E-02  synthetic construct